Protein AF-D2ZT14-F1 (afdb_monomer_lite)

Structure (mmCIF, N/CA/C/O backbone):
data_AF-D2ZT14-F1
#
_entry.id   AF-D2ZT14-F1
#
loop_
_atom_site.group_PDB
_atom_site.id
_atom_site.type_symbol
_atom_site.label_atom_id
_atom_site.label_alt_id
_atom_site.label_comp_id
_atom_site.label_asym_id
_atom_site.label_entity_id
_atom_site.label_seq_id
_atom_site.pdbx_PDB_ins_code
_atom_site.Cartn_x
_atom_site.Cartn_y
_atom_site.Cartn_z
_atom_site.occupancy
_atom_site.B_iso_or_equiv
_atom_site.auth_seq_id
_atom_site.auth_comp_id
_atom_site.auth_asym_id
_atom_site.auth_atom_id
_atom_site.pdbx_PDB_model_num
ATOM 1 N N . MET A 1 1 ? 39.736 18.200 -26.595 1.00 61.94 1 MET A N 1
ATOM 2 C CA . MET A 1 1 ? 39.331 17.026 -25.788 1.00 61.94 1 MET A CA 1
ATOM 3 C C . MET A 1 1 ? 37.830 16.847 -25.967 1.00 61.94 1 MET A C 1
ATOM 5 O O . MET A 1 1 ? 37.069 17.597 -25.375 1.00 61.94 1 MET A O 1
ATOM 9 N N . LEU A 1 2 ? 37.397 15.898 -26.800 1.00 77.94 2 LEU A N 1
ATOM 10 C CA . LEU A 1 2 ? 35.996 15.811 -27.242 1.00 77.94 2 LEU A CA 1
ATOM 11 C C . LEU A 1 2 ? 35.011 15.518 -26.091 1.00 77.94 2 LEU A C 1
ATOM 13 O O . LEU A 1 2 ? 33.916 16.063 -26.031 1.00 77.94 2 LEU A O 1
ATOM 17 N N . ILE A 1 3 ? 35.418 14.683 -25.132 1.00 78.75 3 ILE A N 1
ATOM 18 C CA . ILE A 1 3 ? 34.571 14.277 -23.997 1.00 78.75 3 ILE A CA 1
ATOM 19 C C . ILE A 1 3 ? 34.233 15.467 -23.084 1.00 78.75 3 ILE A C 1
ATOM 21 O O . ILE A 1 3 ? 33.124 15.536 -22.554 1.00 78.75 3 ILE A O 1
ATOM 25 N N . THR A 1 4 ? 35.158 16.414 -22.913 1.00 82.81 4 THR A N 1
ATOM 26 C CA . THR A 1 4 ? 34.974 17.604 -22.068 1.00 82.81 4 THR A CA 1
ATOM 27 C C . THR A 1 4 ? 33.968 18.585 -22.670 1.00 82.81 4 THR A C 1
ATOM 29 O O . THR A 1 4 ? 33.266 19.261 -21.927 1.00 82.81 4 THR A O 1
ATOM 32 N N . GLU A 1 5 ? 33.855 18.613 -24.000 1.00 89.00 5 GLU A N 1
ATOM 33 C CA . GLU A 1 5 ? 32.886 19.431 -24.742 1.00 89.00 5 GLU A CA 1
ATOM 34 C C . GLU A 1 5 ? 31.504 18.767 -24.831 1.00 89.00 5 GLU A C 1
ATOM 36 O O . GLU A 1 5 ? 30.487 19.453 -24.828 1.00 89.00 5 GLU A O 1
ATOM 41 N N . ILE A 1 6 ? 31.447 17.430 -24.852 1.00 86.69 6 ILE A N 1
ATOM 42 C CA . ILE A 1 6 ? 30.183 16.677 -24.882 1.00 86.69 6 ILE A CA 1
ATOM 43 C C . ILE A 1 6 ? 29.498 16.684 -23.509 1.00 86.69 6 ILE A C 1
ATOM 45 O O . ILE A 1 6 ? 28.276 16.776 -23.423 1.00 86.69 6 ILE A O 1
ATOM 49 N N . ARG A 1 7 ? 30.264 16.593 -22.415 1.00 82.00 7 ARG A N 1
ATOM 50 C CA . ARG A 1 7 ? 29.721 16.403 -21.058 1.00 82.00 7 ARG A CA 1
ATOM 51 C C . ARG A 1 7 ? 28.686 17.453 -20.602 1.00 82.00 7 ARG A C 1
ATOM 53 O O . ARG A 1 7 ? 27.712 17.025 -19.988 1.00 82.00 7 ARG A O 1
ATOM 60 N N . PRO A 1 8 ? 28.821 18.762 -20.893 1.00 86.31 8 PRO A N 1
ATOM 61 C CA . PRO A 1 8 ? 27.822 19.776 -20.535 1.00 86.31 8 PRO A CA 1
ATOM 62 C C . PRO A 1 8 ? 26.512 19.670 -21.329 1.00 86.31 8 PRO A C 1
ATOM 64 O O . PRO A 1 8 ? 25.495 20.201 -20.898 1.00 86.31 8 PRO A O 1
ATOM 67 N N . LEU A 1 9 ? 26.532 19.002 -22.488 1.00 86.69 9 LEU A N 1
ATOM 68 C CA . LEU A 1 9 ? 25.362 18.816 -23.353 1.00 86.69 9 LEU A CA 1
ATOM 69 C C . LEU A 1 9 ? 24.524 17.597 -22.943 1.00 86.69 9 LEU A C 1
ATOM 71 O O . LEU A 1 9 ? 23.388 17.445 -23.388 1.00 86.69 9 LEU A O 1
ATOM 75 N N . LEU A 1 10 ? 25.079 16.712 -22.110 1.00 83.62 10 LEU A N 1
ATOM 76 C CA . LEU A 1 10 ? 24.390 15.520 -21.634 1.00 83.62 10 LEU A CA 1
ATOM 77 C C . LEU A 1 10 ? 23.523 15.861 -20.421 1.00 83.62 10 LEU A C 1
ATOM 79 O O . LEU A 1 10 ? 24.016 16.322 -19.393 1.00 83.62 10 LEU A O 1
ATOM 83 N N . SER A 1 11 ? 22.230 15.562 -20.503 1.00 72.56 11 SER A N 1
ATOM 84 C CA . SER A 1 11 ? 21.361 15.559 -19.326 1.00 72.56 11 SER A CA 1
ATOM 85 C C . SER A 1 11 ? 21.655 14.318 -18.480 1.00 72.56 11 SER A C 1
ATOM 87 O O . SER A 1 11 ? 21.526 13.194 -18.960 1.00 72.56 11 SER A O 1
ATOM 89 N N . GLN A 1 12 ? 22.054 14.511 -17.222 1.00 64.12 12 GLN A N 1
ATOM 90 C CA . GLN A 1 12 ? 22.269 13.410 -16.281 1.00 64.12 12 GLN A CA 1
ATOM 91 C C . GLN A 1 12 ? 20.969 13.106 -15.541 1.00 64.12 12 GLN A C 1
ATOM 93 O O . GLN A 1 12 ? 20.445 13.948 -14.816 1.00 64.12 12 GLN A O 1
ATOM 98 N N . THR A 1 13 ? 20.452 11.895 -15.717 1.00 64.00 13 THR A N 1
ATOM 99 C CA . THR A 1 13 ? 19.332 11.356 -14.939 1.00 64.00 13 THR A CA 1
ATOM 100 C C . THR A 1 13 ? 19.859 10.166 -14.148 1.00 64.00 13 THR A C 1
ATOM 102 O O . THR A 1 13 ? 20.372 9.214 -14.730 1.00 64.00 13 THR A O 1
ATOM 105 N N . PHE A 1 14 ? 19.793 10.240 -12.819 1.00 62.53 14 PHE A N 1
ATOM 106 C CA . PHE A 1 14 ? 20.168 9.132 -11.944 1.00 62.53 14 PHE A CA 1
ATOM 107 C C . PHE A 1 14 ? 18.911 8.350 -11.580 1.00 62.53 14 PHE A C 1
ATOM 109 O O . PHE A 1 14 ? 18.125 8.786 -10.741 1.00 62.53 14 PHE A O 1
ATOM 116 N N . ASP A 1 15 ? 18.735 7.193 -12.210 1.00 69.25 15 ASP A N 1
ATOM 117 C CA . ASP A 1 15 ? 17.714 6.235 -11.805 1.00 69.25 15 ASP A CA 1
ATOM 118 C C . ASP A 1 15 ? 18.278 5.325 -10.716 1.00 69.25 15 ASP A C 1
ATOM 120 O O . ASP A 1 15 ? 19.310 4.675 -10.899 1.00 69.25 15 ASP A O 1
ATOM 124 N N . ILE A 1 16 ? 17.589 5.250 -9.579 1.00 75.62 16 ILE A N 1
ATOM 125 C CA . ILE A 1 16 ? 17.923 4.275 -8.542 1.00 75.62 16 ILE A CA 1
ATOM 126 C C . ILE A 1 16 ? 17.514 2.890 -9.047 1.00 75.62 16 ILE A C 1
ATOM 128 O O . ILE A 1 16 ? 16.343 2.646 -9.347 1.00 75.62 16 ILE A O 1
ATOM 132 N N . VAL A 1 17 ? 18.480 1.976 -9.117 1.00 79.38 17 VAL A N 1
ATOM 133 C CA . VAL A 1 17 ? 18.269 0.589 -9.538 1.00 79.38 17 VAL A CA 1
ATOM 134 C C . VAL A 1 17 ? 18.489 -0.334 -8.347 1.00 79.38 17 VAL A C 1
ATOM 136 O O . VAL A 1 17 ? 19.560 -0.340 -7.747 1.00 79.38 17 VAL A O 1
ATOM 139 N N . TYR A 1 18 ? 17.481 -1.146 -8.034 1.00 90.38 18 TYR A N 1
ATOM 140 C CA . TYR A 1 18 ? 17.587 -2.236 -7.066 1.00 90.38 18 TYR A CA 1
ATOM 141 C C . TYR A 1 18 ? 17.606 -3.565 -7.821 1.00 90.38 18 TYR A C 1
ATOM 143 O O . TYR A 1 18 ? 16.656 -3.878 -8.544 1.00 90.38 18 TYR A O 1
ATOM 151 N N . HIS A 1 19 ? 18.659 -4.364 -7.643 1.00 91.19 19 HIS A N 1
ATOM 152 C CA . HIS A 1 19 ? 18.785 -5.668 -8.308 1.00 91.19 19 HIS A CA 1
ATOM 153 C C . HIS A 1 19 ? 17.627 -6.609 -7.956 1.00 91.19 19 HIS A C 1
ATOM 155 O O . HIS A 1 19 ? 17.128 -7.339 -8.811 1.00 91.19 19 HIS A O 1
ATOM 161 N N . GLU A 1 20 ? 17.137 -6.545 -6.718 1.00 95.12 20 GLU A N 1
ATOM 162 C CA . GLU A 1 20 ? 15.972 -7.305 -6.278 1.00 95.12 20 GLU A CA 1
ATOM 163 C C . GLU A 1 20 ? 14.709 -6.907 -7.043 1.00 95.12 20 GLU A C 1
ATOM 165 O O . GLU A 1 20 ? 13.892 -7.768 -7.351 1.00 95.12 20 GLU A O 1
ATOM 170 N N . PHE A 1 21 ? 14.531 -5.629 -7.384 1.00 95.38 21 PHE A N 1
ATOM 171 C CA . PHE A 1 21 ? 13.333 -5.185 -8.104 1.00 95.38 21 PHE A CA 1
ATOM 172 C C . PHE A 1 21 ? 13.362 -5.648 -9.554 1.00 95.38 21 PHE A C 1
ATOM 174 O O . PHE A 1 21 ? 12.323 -6.056 -10.075 1.00 95.38 21 PHE A O 1
ATOM 181 N N . ASP A 1 22 ? 14.541 -5.670 -10.175 1.00 93.31 22 ASP A N 1
ATOM 182 C CA . ASP A 1 22 ? 14.715 -6.245 -11.506 1.00 93.31 22 ASP A CA 1
ATOM 183 C C . ASP A 1 22 ? 14.432 -7.756 -11.514 1.00 93.31 22 ASP A C 1
ATOM 185 O O . ASP A 1 22 ? 13.657 -8.241 -12.345 1.00 93.31 22 ASP A O 1
ATOM 189 N N . ALA A 1 23 ? 14.944 -8.481 -10.513 1.00 94.06 23 ALA A N 1
ATOM 190 C CA . ALA A 1 23 ? 14.672 -9.904 -10.325 1.00 94.06 23 ALA A CA 1
ATOM 191 C C . ALA A 1 23 ? 13.176 -10.189 -10.081 1.00 94.06 23 ALA A C 1
ATOM 193 O O . ALA A 1 23 ? 12.598 -11.060 -10.736 1.00 94.06 23 ALA A O 1
ATOM 194 N N . LEU A 1 24 ? 12.513 -9.421 -9.203 1.00 94.25 24 LEU A N 1
ATOM 195 C CA . LEU A 1 24 ? 11.062 -9.518 -8.974 1.00 94.25 24 LEU A CA 1
ATOM 196 C C . LEU A 1 24 ? 10.269 -9.247 -10.252 1.00 94.25 24 LEU A C 1
ATOM 198 O O . LEU A 1 24 ? 9.266 -9.911 -10.525 1.00 94.25 24 LEU A O 1
ATOM 202 N N . CYS A 1 25 ? 10.725 -8.274 -11.039 1.00 94.94 25 CYS A N 1
ATOM 203 C CA . CYS A 1 25 ? 10.079 -7.886 -12.279 1.00 94.94 25 CYS A CA 1
ATOM 204 C C . CYS A 1 25 ? 10.480 -8.754 -13.476 1.00 94.94 25 CYS A C 1
ATOM 206 O O . CYS A 1 25 ? 9.972 -8.513 -14.570 1.00 94.94 25 CYS A O 1
ATOM 208 N N . ARG A 1 26 ? 11.335 -9.770 -13.286 1.00 92.44 26 ARG A N 1
ATOM 209 C CA . ARG A 1 26 ? 11.824 -10.674 -14.342 1.00 92.44 26 ARG A CA 1
ATOM 210 C C . ARG A 1 26 ? 12.400 -9.911 -15.544 1.00 92.44 26 ARG A C 1
ATOM 212 O O . ARG A 1 26 ? 12.102 -10.243 -16.689 1.00 92.44 26 ARG A O 1
ATOM 219 N N . GLY A 1 27 ? 13.158 -8.844 -15.283 1.00 88.69 27 GLY A N 1
ATOM 220 C CA . GLY A 1 27 ? 13.747 -7.994 -16.326 1.00 88.69 27 GLY A CA 1
ATOM 221 C C . GLY A 1 27 ? 12.774 -7.015 -16.999 1.00 88.69 27 GLY A C 1
ATOM 222 O O . GLY A 1 27 ? 13.132 -6.354 -17.975 1.00 88.69 27 GLY A O 1
ATOM 223 N N . ASN A 1 28 ? 11.530 -6.885 -16.517 1.00 94.06 28 ASN A N 1
ATOM 224 C CA . ASN A 1 28 ? 10.608 -5.848 -16.987 1.00 94.06 28 ASN A CA 1
ATOM 225 C C . ASN A 1 28 ? 11.058 -4.468 -16.474 1.00 94.06 28 ASN A C 1
ATOM 227 O O . ASN A 1 28 ? 10.622 -4.007 -15.415 1.00 94.06 28 ASN A O 1
ATOM 231 N N . LEU A 1 29 ? 11.927 -3.807 -17.246 1.00 91.44 29 LEU A N 1
ATOM 232 C CA . LEU A 1 29 ? 12.546 -2.527 -16.887 1.00 91.44 29 LEU A CA 1
ATOM 233 C C . LEU A 1 29 ? 11.527 -1.421 -16.547 1.00 91.44 29 LEU A C 1
ATOM 235 O O . LEU A 1 29 ? 11.695 -0.787 -15.505 1.00 91.44 29 LEU A O 1
ATOM 239 N N . PRO A 1 30 ? 10.449 -1.182 -17.329 1.00 93.81 30 PRO A N 1
ATOM 240 C CA . PRO A 1 30 ? 9.417 -0.217 -16.944 1.00 93.81 30 PRO A CA 1
ATOM 241 C C . PRO A 1 30 ? 8.775 -0.496 -15.581 1.00 93.81 30 PRO A C 1
ATOM 243 O O . PRO A 1 30 ? 8.546 0.439 -14.814 1.00 93.81 30 PRO A O 1
ATOM 246 N N . ALA A 1 31 ? 8.491 -1.765 -15.266 1.00 96.12 31 ALA A N 1
ATOM 247 C CA . ALA A 1 31 ? 7.927 -2.154 -13.974 1.00 96.12 31 ALA A CA 1
ATOM 248 C C . ALA A 1 31 ? 8.941 -1.985 -12.836 1.00 96.12 31 ALA A C 1
ATOM 250 O O . ALA A 1 31 ? 8.598 -1.414 -11.804 1.00 96.12 31 ALA A O 1
ATOM 251 N N . SER A 1 32 ? 10.192 -2.398 -13.048 1.00 95.19 32 SER A N 1
ATOM 252 C CA 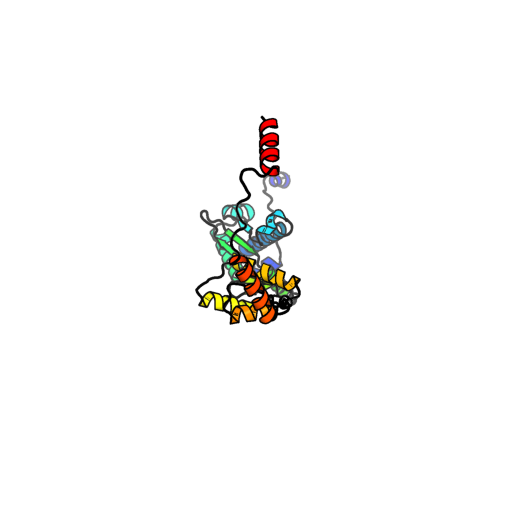. SER A 1 32 ? 11.269 -2.248 -12.064 1.00 95.19 32 SER A CA 1
ATOM 253 C C . SER A 1 32 ? 11.533 -0.774 -11.730 1.00 95.19 32 SER A C 1
ATOM 255 O O . SER A 1 32 ? 11.549 -0.395 -10.558 1.00 95.19 32 SER A O 1
ATOM 257 N N . ARG A 1 33 ? 11.614 0.095 -12.751 1.00 93.69 33 ARG A N 1
ATOM 258 C CA . ARG A 1 33 ? 11.789 1.549 -12.574 1.00 93.69 33 ARG A CA 1
ATOM 259 C C . ARG A 1 33 ? 10.601 2.187 -11.858 1.00 93.69 33 ARG A C 1
ATOM 261 O O . ARG A 1 33 ? 10.795 2.958 -10.923 1.00 93.69 33 ARG A O 1
ATOM 268 N N . LEU A 1 34 ? 9.370 1.839 -12.247 1.00 94.75 34 LEU A N 1
ATOM 269 C CA . LEU A 1 34 ? 8.169 2.337 -11.570 1.00 94.75 34 LEU A CA 1
ATOM 270 C C . LEU A 1 34 ? 8.118 1.887 -10.101 1.00 94.75 34 LEU A C 1
ATOM 272 O O . LEU A 1 34 ? 7.750 2.677 -9.234 1.00 94.75 34 LEU A O 1
ATOM 276 N N . LEU A 1 35 ? 8.513 0.645 -9.809 1.00 96.06 35 LEU A N 1
ATOM 277 C CA . LEU A 1 35 ? 8.581 0.119 -8.448 1.00 96.06 35 LEU A CA 1
ATOM 278 C C . LEU A 1 35 ? 9.638 0.850 -7.605 1.00 96.06 35 LEU A C 1
ATOM 280 O O . LEU A 1 35 ? 9.319 1.286 -6.500 1.00 96.06 35 LEU A O 1
ATOM 284 N N . ALA A 1 36 ? 10.851 1.040 -8.138 1.00 94.88 36 ALA A N 1
ATOM 285 C CA . ALA A 1 36 ? 11.931 1.789 -7.485 1.00 94.88 36 ALA A CA 1
ATOM 286 C C . ALA A 1 36 ? 11.515 3.228 -7.163 1.00 94.88 36 ALA A C 1
ATOM 288 O O . ALA A 1 36 ? 11.700 3.721 -6.050 1.00 94.88 36 ALA A O 1
ATOM 289 N N . TYR A 1 37 ? 10.862 3.870 -8.122 1.00 93.75 37 TYR A N 1
ATOM 290 C CA . TYR A 1 37 ? 10.346 5.217 -7.970 1.00 93.75 37 TYR A CA 1
ATOM 291 C C . TYR A 1 37 ? 9.261 5.325 -6.889 1.00 93.75 37 TYR A C 1
ATOM 293 O O . TYR A 1 37 ? 9.324 6.194 -6.018 1.00 93.75 37 TYR A O 1
ATOM 301 N N . LEU A 1 38 ? 8.279 4.416 -6.893 1.00 94.50 38 LEU A N 1
ATOM 302 C CA . LEU A 1 38 ? 7.241 4.380 -5.858 1.00 94.50 38 LEU A CA 1
ATOM 303 C C . LEU A 1 38 ? 7.814 4.054 -4.473 1.00 94.50 38 LEU A C 1
ATOM 305 O O . LEU A 1 38 ? 7.307 4.575 -3.478 1.00 94.50 38 LEU A O 1
ATOM 309 N N . PHE A 1 39 ? 8.863 3.231 -4.398 1.00 95.00 39 PHE A N 1
ATOM 310 C CA . PHE A 1 39 ? 9.580 2.942 -3.158 1.00 95.00 39 PHE A CA 1
ATOM 311 C C . PHE A 1 39 ? 10.212 4.205 -2.565 1.00 95.00 39 PHE A C 1
ATOM 313 O O . PHE A 1 39 ? 9.881 4.559 -1.433 1.00 95.00 39 PHE A O 1
ATOM 320 N N . GLY A 1 40 ? 10.998 4.947 -3.353 1.00 91.12 40 GLY A N 1
ATOM 321 C CA . GLY A 1 40 ? 11.607 6.202 -2.896 1.00 91.12 40 GLY A CA 1
ATOM 322 C C . GLY A 1 40 ? 10.570 7.252 -2.480 1.00 91.12 40 GLY A C 1
ATOM 323 O O . GLY A 1 40 ? 10.705 7.904 -1.446 1.00 91.12 40 GLY A O 1
ATOM 324 N N . LEU A 1 41 ? 9.461 7.375 -3.219 1.00 90.94 41 LEU A N 1
ATOM 325 C CA . LEU A 1 41 ? 8.370 8.270 -2.816 1.00 90.94 41 LEU A CA 1
ATOM 326 C C . LEU A 1 41 ? 7.686 7.830 -1.516 1.00 90.94 41 LEU A C 1
ATOM 328 O O . LEU A 1 41 ? 7.269 8.683 -0.733 1.00 90.94 41 LEU A O 1
ATOM 332 N N . THR A 1 42 ? 7.556 6.523 -1.284 1.00 90.88 42 THR A N 1
ATOM 333 C CA . THR A 1 42 ? 6.966 5.989 -0.048 1.00 90.88 42 THR A CA 1
ATOM 334 C C . THR A 1 42 ? 7.851 6.310 1.153 1.00 90.88 42 THR A C 1
ATOM 336 O O . THR A 1 42 ? 7.342 6.778 2.168 1.00 90.88 42 THR A O 1
ATOM 339 N N . GLU A 1 43 ? 9.168 6.151 1.016 1.00 87.94 43 GLU A N 1
ATOM 340 C CA . GLU A 1 43 ? 10.141 6.518 2.050 1.00 87.94 43 GLU A CA 1
ATOM 341 C C . GLU A 1 43 ? 10.053 8.010 2.413 1.00 87.94 43 GLU A C 1
ATOM 343 O O . GLU A 1 43 ? 9.929 8.366 3.586 1.00 87.94 43 GLU A O 1
ATOM 348 N N . VAL A 1 44 ? 10.015 8.893 1.408 1.00 85.75 44 VAL A N 1
ATOM 349 C CA . VAL A 1 44 ? 9.867 10.344 1.628 1.00 85.75 44 VAL A CA 1
ATOM 350 C C . VAL A 1 44 ? 8.550 10.687 2.333 1.00 85.75 44 VAL A C 1
ATOM 352 O O . VAL A 1 44 ? 8.518 11.588 3.174 1.00 85.75 44 VAL A O 1
ATOM 355 N N . LEU A 1 45 ? 7.453 9.999 1.999 1.00 84.94 45 LEU A N 1
ATOM 356 C CA . LEU A 1 45 ? 6.164 10.205 2.665 1.00 84.94 45 LEU A CA 1
ATOM 357 C C . LEU A 1 45 ? 6.191 9.761 4.130 1.00 84.94 45 LEU A C 1
ATOM 359 O O . LEU A 1 45 ? 5.594 10.434 4.967 1.00 84.94 45 LEU A O 1
ATOM 363 N N . GLU A 1 46 ? 6.849 8.644 4.435 1.00 81.44 46 GLU A N 1
ATOM 364 C CA . GLU A 1 46 ? 6.901 8.076 5.789 1.00 81.44 46 GLU A CA 1
ATOM 365 C C . GLU A 1 46 ? 7.803 8.877 6.721 1.00 81.44 46 GLU A C 1
ATOM 367 O O . GLU A 1 46 ? 7.454 9.093 7.881 1.00 81.44 46 GLU A O 1
ATOM 372 N N . ASN A 1 47 ? 8.903 9.406 6.193 1.00 81.19 47 ASN A N 1
ATOM 373 C CA . ASN A 1 47 ? 9.851 10.207 6.962 1.00 81.19 47 ASN A CA 1
ATOM 374 C C . ASN A 1 47 ? 9.396 11.661 7.169 1.00 81.19 47 ASN A C 1
ATOM 376 O O . ASN A 1 47 ? 10.093 12.440 7.819 1.00 81.19 47 ASN A O 1
ATOM 380 N N . ASN A 1 48 ? 8.240 12.058 6.625 1.00 78.88 48 ASN A N 1
ATOM 381 C CA . ASN A 1 48 ? 7.764 13.434 6.688 1.00 78.88 48 ASN A CA 1
ATOM 382 C C . ASN A 1 48 ? 6.374 13.541 7.351 1.00 78.88 48 ASN A C 1
ATOM 384 O O . ASN A 1 48 ? 5.361 13.194 6.730 1.00 78.88 48 ASN A O 1
ATOM 388 N N . PRO A 1 49 ? 6.281 14.124 8.567 1.00 77.88 49 PRO A N 1
ATOM 389 C CA . PRO A 1 49 ? 5.024 14.261 9.309 1.00 77.88 49 PRO A CA 1
ATOM 390 C C . PRO A 1 49 ? 3.907 14.968 8.531 1.00 77.88 49 PRO A C 1
ATOM 392 O O . PRO A 1 49 ? 2.728 14.657 8.709 1.00 77.88 49 PRO A O 1
ATOM 395 N N . LYS A 1 50 ? 4.261 15.879 7.611 1.00 77.44 50 LYS A N 1
ATOM 396 C CA . LYS A 1 50 ? 3.308 16.617 6.765 1.00 77.44 50 LYS A CA 1
ATOM 397 C C . LYS A 1 50 ? 2.426 15.692 5.922 1.00 77.44 50 LYS A C 1
ATOM 399 O O . LYS A 1 50 ? 1.314 16.069 5.550 1.00 77.44 50 LYS A O 1
ATOM 404 N N . TYR A 1 51 ? 2.913 14.497 5.594 1.00 71.38 51 TYR A N 1
ATOM 405 C CA . TYR A 1 51 ? 2.226 13.569 4.703 1.00 71.38 51 TYR A CA 1
ATOM 406 C C . TYR A 1 51 ? 1.595 12.366 5.409 1.00 71.38 51 TYR A C 1
ATOM 408 O O . TYR A 1 51 ? 0.947 11.563 4.736 1.00 71.38 51 TYR A O 1
ATOM 416 N N . ALA A 1 52 ? 1.670 12.283 6.743 1.00 68.81 52 ALA A N 1
ATOM 417 C CA . ALA A 1 52 ? 1.087 11.190 7.528 1.00 68.81 52 ALA A CA 1
ATOM 418 C C . ALA A 1 52 ? -0.417 10.977 7.246 1.00 68.81 52 ALA A C 1
ATOM 420 O O . ALA A 1 52 ? -0.897 9.847 7.170 1.00 68.81 52 ALA A O 1
ATOM 421 N N . VAL A 1 53 ? -1.156 12.062 6.980 1.00 69.81 53 VAL A N 1
ATOM 422 C CA . VAL A 1 53 ? -2.600 12.045 6.664 1.00 69.81 53 VAL A CA 1
ATOM 423 C C . VAL A 1 53 ? -2.918 11.309 5.351 1.00 69.81 53 VAL A C 1
ATOM 425 O O . VAL A 1 53 ? -4.063 10.937 5.104 1.00 69.81 53 VAL A O 1
ATOM 428 N N . ARG A 1 54 ? -1.925 11.079 4.482 1.00 74.00 54 ARG A N 1
ATOM 429 C CA . ARG A 1 54 ? -2.128 10.454 3.164 1.00 74.00 54 ARG A CA 1
ATOM 430 C C . ARG A 1 54 ? -2.193 8.928 3.211 1.00 74.00 54 ARG A C 1
ATOM 432 O O . ARG A 1 54 ? -2.427 8.329 2.166 1.00 74.00 54 ARG A O 1
ATOM 439 N N . GLU A 1 55 ? -1.992 8.304 4.374 1.00 79.00 55 GLU A N 1
ATOM 440 C CA . GLU A 1 55 ? -2.098 6.845 4.571 1.00 79.00 55 GLU A CA 1
ATOM 441 C C . GLU A 1 55 ? -1.291 6.023 3.535 1.00 79.00 55 GLU A C 1
ATOM 443 O O . GLU A 1 55 ? -1.726 4.971 3.061 1.00 79.00 55 GLU A O 1
ATOM 448 N N . GLY A 1 56 ? -0.120 6.533 3.133 1.00 82.31 56 GLY A N 1
ATOM 449 C CA . GLY A 1 56 ? 0.757 5.897 2.142 1.00 82.31 56 GLY A CA 1
ATOM 450 C C . GLY A 1 56 ? 0.316 6.038 0.677 1.00 82.31 56 GLY A C 1
ATOM 451 O O . GLY A 1 56 ? 0.897 5.389 -0.191 1.00 82.31 56 GLY A O 1
ATOM 452 N N . TRP A 1 57 ? -0.696 6.859 0.370 1.00 90.69 57 TRP A N 1
ATOM 453 C CA . TRP A 1 57 ? -1.100 7.150 -1.009 1.00 90.69 57 TRP A CA 1
ATOM 454 C C . TRP A 1 57 ? -0.262 8.274 -1.637 1.00 90.69 57 TRP A C 1
ATOM 456 O O . TRP A 1 57 ? -0.200 9.398 -1.131 1.00 90.69 57 TRP A O 1
ATOM 466 N N . ILE A 1 58 ? 0.316 7.977 -2.799 1.00 90.88 58 ILE A N 1
ATOM 467 C CA . ILE A 1 58 ? 1.132 8.866 -3.630 1.00 90.88 58 ILE A CA 1
ATOM 468 C C . ILE A 1 58 ? 0.312 9.330 -4.833 1.00 90.88 58 ILE A C 1
ATOM 470 O O . ILE A 1 58 ? -0.272 8.511 -5.535 1.00 90.88 58 ILE A O 1
ATOM 474 N N . TYR A 1 59 ? 0.318 10.629 -5.121 1.00 90.75 59 TYR A N 1
ATOM 475 C CA . TYR A 1 59 ? -0.369 11.214 -6.275 1.00 90.75 59 TYR A CA 1
ATOM 476 C C . TYR A 1 59 ? 0.627 11.453 -7.410 1.00 90.75 59 TYR A C 1
ATOM 478 O O . TYR A 1 59 ? 1.575 12.220 -7.227 1.00 90.75 59 TYR A O 1
ATOM 486 N N . LYS A 1 60 ? 0.404 10.840 -8.580 1.00 91.44 60 LYS A N 1
ATOM 487 C CA . LYS A 1 60 ? 1.189 11.107 -9.796 1.00 91.44 60 LYS A CA 1
ATOM 488 C C . LYS A 1 60 ? 0.312 11.086 -11.044 1.00 91.44 60 LYS A C 1
ATOM 490 O O . LYS A 1 60 ? -0.502 10.182 -11.236 1.00 91.44 60 LYS A O 1
ATOM 495 N N . SER A 1 61 ? 0.482 12.102 -11.885 1.00 91.06 61 SER A N 1
ATOM 496 C CA . SER A 1 61 ? -0.127 12.165 -13.216 1.00 91.06 61 SER A CA 1
ATOM 497 C C . SER A 1 61 ? 0.742 11.446 -14.250 1.00 91.06 61 SER A C 1
ATOM 499 O O . SER A 1 61 ? 1.938 11.253 -14.032 1.00 91.06 61 SER A O 1
ATOM 501 N N . GLY A 1 62 ? 0.168 11.115 -15.410 1.00 89.81 62 GLY A N 1
ATOM 502 C CA . GLY A 1 62 ? 0.945 10.584 -16.536 1.00 89.81 62 GLY A CA 1
ATOM 503 C C . GLY A 1 62 ? 2.071 11.525 -16.986 1.00 89.81 62 GLY A C 1
ATOM 504 O O . GLY A 1 62 ? 3.135 11.051 -17.362 1.00 89.81 62 GLY A O 1
ATOM 505 N N . ARG A 1 63 ? 1.878 12.847 -16.863 1.00 90.19 63 ARG A N 1
ATOM 506 C CA . ARG A 1 63 ? 2.927 13.842 -17.126 1.00 90.19 63 ARG A CA 1
ATOM 507 C C . ARG A 1 63 ? 4.093 13.708 -16.148 1.00 90.19 63 ARG A C 1
ATOM 509 O O . ARG A 1 63 ? 5.229 13.682 -16.593 1.00 90.19 63 ARG A O 1
ATOM 516 N N . ASN A 1 64 ? 3.817 13.541 -14.853 1.00 91.38 64 ASN A N 1
ATOM 517 C CA . ASN A 1 64 ? 4.885 13.334 -13.871 1.00 91.38 64 ASN A CA 1
ATOM 518 C C . ASN A 1 64 ? 5.646 12.031 -14.133 1.00 91.38 64 ASN A C 1
ATOM 520 O O . ASN A 1 64 ? 6.855 12.002 -13.998 1.00 91.38 64 ASN A O 1
ATOM 524 N N . LEU A 1 65 ? 4.955 10.958 -14.529 1.00 91.50 65 LEU A N 1
ATOM 525 C CA . LEU A 1 65 ? 5.613 9.685 -14.850 1.00 91.50 65 LEU A CA 1
ATOM 526 C C . LEU A 1 65 ? 6.456 9.768 -16.130 1.00 91.50 65 LEU A C 1
ATOM 528 O O . LEU A 1 65 ? 7.471 9.086 -16.243 1.00 91.50 65 LEU A O 1
ATOM 532 N N . TRP A 1 66 ? 6.055 10.606 -17.085 1.00 91.25 66 TRP A N 1
ATOM 533 C CA . TRP A 1 66 ? 6.870 10.911 -18.254 1.00 91.25 66 TRP A CA 1
ATOM 534 C C . TRP A 1 66 ? 8.107 11.736 -17.883 1.00 91.25 66 TRP A C 1
ATOM 536 O O . TRP A 1 66 ? 9.207 11.371 -18.274 1.00 91.25 66 TRP A O 1
ATOM 546 N N . GLU A 1 67 ? 7.940 12.813 -17.116 1.00 89.75 67 GLU A N 1
ATOM 547 C CA . GLU A 1 67 ? 9.042 13.693 -16.703 1.00 89.75 67 GLU A CA 1
ATOM 548 C C . GLU A 1 67 ? 10.045 12.964 -15.795 1.00 89.75 67 GLU A C 1
ATOM 550 O O . GLU A 1 67 ? 11.248 13.065 -16.013 1.00 89.75 67 GLU A O 1
ATOM 555 N N . ASP A 1 68 ? 9.553 12.182 -14.829 1.00 88.94 68 ASP A N 1
ATOM 556 C CA . ASP A 1 68 ? 10.392 11.549 -13.808 1.00 88.94 68 ASP A CA 1
ATOM 557 C C . ASP A 1 68 ? 10.987 10.203 -14.272 1.00 88.94 68 ASP A C 1
ATOM 559 O O . ASP A 1 68 ? 12.065 9.832 -13.824 1.00 88.94 68 ASP A O 1
ATOM 563 N N . LEU A 1 69 ? 10.299 9.445 -15.142 1.00 89.94 69 LEU A N 1
ATOM 564 C CA . LEU A 1 69 ? 10.719 8.086 -15.544 1.00 89.94 69 LEU A CA 1
ATOM 565 C C . LEU A 1 69 ? 10.847 7.885 -17.061 1.00 89.94 69 LEU A C 1
ATOM 567 O O . LEU A 1 69 ? 11.232 6.802 -17.512 1.00 89.94 69 LEU A O 1
ATOM 571 N N . GLY A 1 70 ? 10.478 8.872 -17.879 1.00 90.06 70 GLY A N 1
ATOM 572 C CA . GLY A 1 70 ? 10.388 8.707 -19.334 1.00 90.06 70 GLY A CA 1
ATOM 573 C C . GLY A 1 70 ? 9.307 7.709 -19.769 1.00 90.06 70 GLY A C 1
ATOM 574 O O . GLY A 1 70 ? 9.337 7.205 -20.893 1.00 90.06 70 GLY A O 1
ATOM 575 N N . LEU A 1 71 ? 8.361 7.359 -18.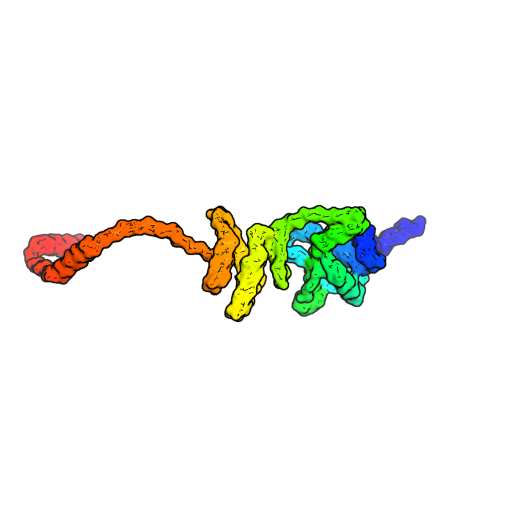887 1.00 91.38 71 LEU A N 1
ATOM 576 C CA . LEU A 1 71 ? 7.340 6.363 -19.198 1.00 91.38 71 LEU A CA 1
ATOM 577 C C . LEU A 1 71 ? 6.175 6.996 -19.954 1.00 91.38 71 LEU A C 1
ATOM 579 O O . LEU A 1 71 ? 5.446 7.841 -19.436 1.00 91.38 71 LEU A O 1
ATOM 583 N N . THR A 1 72 ? 5.954 6.529 -21.183 1.00 93.31 72 THR A N 1
ATOM 584 C CA . THR A 1 72 ? 4.746 6.869 -21.945 1.00 93.31 72 THR A CA 1
ATOM 585 C C . THR A 1 72 ? 3.498 6.343 -21.240 1.00 93.31 72 THR A C 1
ATOM 587 O O . THR A 1 72 ? 3.569 5.430 -20.413 1.00 93.31 72 THR A O 1
ATOM 590 N N . ARG A 1 73 ? 2.322 6.843 -21.643 1.00 90.69 73 ARG A N 1
ATOM 591 C CA . ARG A 1 73 ? 1.036 6.352 -21.132 1.00 90.69 73 ARG A CA 1
ATOM 592 C C . ARG A 1 73 ? 0.914 4.832 -21.176 1.00 90.69 73 ARG A C 1
ATOM 594 O O . ARG A 1 73 ? 0.654 4.197 -20.160 1.00 90.69 73 ARG A O 1
ATOM 601 N N . ARG A 1 74 ? 1.163 4.248 -22.348 1.00 92.56 74 ARG A N 1
ATOM 602 C CA . ARG A 1 74 ? 1.107 2.795 -22.537 1.00 92.56 74 ARG A CA 1
ATOM 603 C C . ARG A 1 74 ? 2.187 2.072 -21.726 1.00 92.56 74 ARG A C 1
ATOM 605 O O . ARG A 1 74 ? 1.947 0.965 -21.253 1.00 92.56 74 ARG A O 1
ATOM 612 N N . GLY A 1 75 ? 3.359 2.693 -21.571 1.00 93.81 75 GLY A N 1
ATOM 613 C CA . GLY A 1 75 ? 4.474 2.164 -20.789 1.00 93.81 75 GLY A CA 1
ATOM 614 C C . GLY A 1 75 ? 4.128 2.015 -19.310 1.00 93.81 75 GLY A C 1
ATOM 615 O O . GLY A 1 75 ? 4.209 0.906 -18.781 1.00 93.81 75 GLY A O 1
ATOM 616 N N . TYR A 1 76 ? 3.678 3.094 -18.657 1.00 92.31 76 TYR A N 1
ATOM 617 C CA . TYR A 1 76 ? 3.308 3.010 -17.242 1.00 92.31 76 TYR A CA 1
ATOM 618 C C . TYR A 1 76 ? 2.022 2.203 -17.017 1.00 92.31 76 TYR A C 1
ATOM 620 O O . TYR A 1 76 ? 1.878 1.604 -15.957 1.00 92.31 76 TYR A O 1
ATOM 628 N N . GLU A 1 77 ? 1.080 2.163 -17.972 1.00 94.69 77 GLU A N 1
ATOM 629 C CA . GLU A 1 77 ? -0.131 1.335 -17.852 1.00 94.69 77 GLU A CA 1
ATOM 630 C C . GLU A 1 77 ? 0.229 -0.156 -17.803 1.00 94.69 77 GLU A C 1
ATOM 632 O O . GLU A 1 77 ? -0.189 -0.842 -16.875 1.00 94.69 77 GLU A O 1
ATOM 637 N N . LYS A 1 78 ? 1.089 -0.631 -18.716 1.00 96.44 78 LYS A N 1
ATOM 638 C CA . LYS A 1 78 ? 1.590 -2.016 -18.686 1.00 96.44 78 LYS A CA 1
ATOM 639 C C . LYS A 1 78 ? 2.404 -2.318 -17.428 1.00 96.44 78 LYS A C 1
ATOM 641 O O . LYS A 1 78 ? 2.232 -3.376 -16.830 1.00 96.44 78 LYS A O 1
ATOM 646 N N . ALA A 1 79 ? 3.289 -1.401 -17.034 1.00 96.12 79 ALA A N 1
ATOM 647 C CA . ALA A 1 79 ? 4.091 -1.543 -15.821 1.00 96.12 79 ALA A CA 1
ATOM 648 C C . ALA A 1 79 ? 3.207 -1.636 -14.568 1.00 96.12 79 ALA A C 1
ATOM 650 O O . ALA A 1 79 ? 3.423 -2.496 -13.721 1.00 96.12 79 ALA A O 1
ATOM 651 N N . ARG A 1 80 ? 2.177 -0.785 -14.476 1.00 95.62 80 ARG A N 1
ATOM 652 C CA . ARG A 1 80 ? 1.186 -0.824 -13.398 1.00 95.62 80 ARG A CA 1
ATOM 653 C C . ARG A 1 80 ? 0.489 -2.168 -13.349 1.00 95.62 80 ARG A C 1
ATOM 655 O O . ARG A 1 80 ? 0.462 -2.756 -12.279 1.00 95.62 80 ARG A O 1
ATOM 662 N N . ASP A 1 81 ? -0.105 -2.601 -14.458 1.00 96.12 81 ASP A N 1
ATOM 663 C CA . ASP A 1 81 ? -0.922 -3.817 -14.473 1.00 96.12 81 ASP A CA 1
ATOM 664 C C . ASP A 1 81 ? -0.075 -5.017 -14.025 1.00 96.12 81 ASP A C 1
ATOM 666 O O . ASP A 1 81 ? -0.459 -5.733 -13.109 1.00 96.12 81 ASP A O 1
ATOM 670 N N . TYR A 1 82 ? 1.167 -5.102 -14.510 1.00 97.12 82 TYR A N 1
ATOM 671 C CA . TYR A 1 82 ? 2.136 -6.103 -14.065 1.00 97.12 82 TYR A CA 1
ATOM 672 C C . TYR A 1 82 ? 2.441 -6.048 -12.552 1.00 97.12 82 TYR A C 1
ATOM 674 O O . TYR A 1 82 ? 2.459 -7.074 -11.873 1.00 97.12 82 TYR A O 1
ATOM 682 N N . LEU A 1 83 ? 2.677 -4.857 -11.990 1.00 96.75 83 LEU A N 1
ATOM 683 C CA . LEU A 1 83 ? 2.959 -4.699 -10.554 1.00 96.75 83 LEU A CA 1
ATOM 684 C C . LEU A 1 83 ? 1.729 -4.952 -9.668 1.00 96.75 83 LEU A C 1
ATOM 686 O O . LEU A 1 83 ? 1.877 -5.402 -8.527 1.00 96.75 83 LEU A O 1
ATOM 690 N N . VAL A 1 84 ? 0.532 -4.656 -10.174 1.00 94.69 84 VAL A N 1
ATOM 691 C CA . VAL A 1 84 ? -0.745 -4.960 -9.515 1.00 94.69 84 VAL A CA 1
ATOM 692 C C . VAL A 1 84 ? -0.973 -6.467 -9.491 1.00 94.69 84 VAL A C 1
ATOM 694 O O . VAL A 1 84 ? -1.282 -6.999 -8.427 1.00 94.69 84 VAL A O 1
ATOM 697 N N . ASP A 1 85 ? -0.733 -7.158 -10.606 1.00 93.44 85 ASP A N 1
ATOM 698 C CA . ASP A 1 85 ? -0.851 -8.619 -10.704 1.00 93.44 85 ASP A CA 1
ATOM 699 C C . ASP A 1 85 ? 0.131 -9.333 -9.765 1.00 93.44 85 ASP A C 1
ATOM 701 O O . ASP A 1 85 ? -0.195 -10.349 -9.151 1.00 93.44 85 ASP A O 1
ATOM 705 N N . LEU A 1 86 ? 1.327 -8.766 -9.570 1.00 91.62 86 LEU A N 1
ATOM 706 C CA . LEU A 1 86 ? 2.276 -9.251 -8.565 1.00 91.62 86 LEU A CA 1
ATOM 707 C C . LEU A 1 86 ? 1.844 -8.962 -7.117 1.00 91.62 86 LEU A C 1
ATOM 709 O O . LEU A 1 86 ? 2.463 -9.493 -6.191 1.00 91.62 86 LEU A O 1
ATOM 713 N N . GLY A 1 87 ? 0.826 -8.130 -6.898 1.00 91.94 87 GLY A N 1
ATOM 714 C CA . GLY A 1 87 ? 0.388 -7.679 -5.576 1.00 91.94 87 GLY A CA 1
ATOM 715 C C . GLY A 1 87 ? 1.345 -6.679 -4.921 1.00 91.94 87 GLY A C 1
ATOM 716 O O . GLY A 1 87 ? 1.304 -6.490 -3.708 1.00 91.94 87 GLY A O 1
ATOM 717 N N . LEU A 1 88 ? 2.240 -6.057 -5.694 1.00 94.38 88 LEU A N 1
ATOM 718 C CA . LEU A 1 88 ? 3.244 -5.114 -5.189 1.00 94.38 88 LEU A CA 1
ATOM 719 C C . LEU A 1 88 ? 2.712 -3.682 -5.095 1.00 94.38 88 LEU A C 1
ATOM 721 O O . LEU A 1 88 ? 3.187 -2.894 -4.275 1.00 94.38 88 LEU A O 1
ATOM 725 N N . VAL A 1 89 ? 1.722 -3.337 -5.917 1.00 94.69 89 VAL A N 1
ATOM 726 C CA . VAL A 1 89 ? 1.173 -1.982 -6.013 1.00 94.69 89 VAL A CA 1
ATOM 727 C C . VAL A 1 89 ? -0.350 -2.032 -6.011 1.00 94.69 89 VAL A C 1
ATOM 729 O O . VAL A 1 89 ? -0.956 -2.843 -6.701 1.00 94.69 89 VAL A O 1
ATOM 732 N N . ALA A 1 90 ? -0.975 -1.116 -5.273 1.00 92.69 90 ALA A N 1
ATOM 733 C CA . ALA A 1 90 ? -2.390 -0.794 -5.412 1.00 92.69 90 ALA A CA 1
ATOM 734 C C . ALA A 1 90 ? -2.544 0.577 -6.077 1.00 92.69 90 ALA A C 1
ATOM 736 O O . ALA A 1 90 ? -1.720 1.475 -5.874 1.00 92.69 90 ALA A O 1
ATOM 737 N N . TYR A 1 91 ? -3.621 0.767 -6.841 1.00 93.25 91 TYR A N 1
ATOM 738 C CA . TYR A 1 91 ? -3.909 2.059 -7.453 1.00 93.25 91 TYR A CA 1
ATOM 739 C C . TYR A 1 91 ? -5.399 2.403 -7.444 1.00 93.25 91 TYR A C 1
ATOM 741 O O . TYR A 1 91 ? -6.262 1.528 -7.448 1.00 93.25 91 TYR A O 1
ATOM 749 N N . LYS A 1 92 ? -5.701 3.703 -7.460 1.00 89.69 92 LYS A N 1
ATOM 750 C CA . LYS A 1 92 ? -7.048 4.241 -7.701 1.00 89.69 92 LYS A CA 1
ATOM 751 C C . LYS A 1 92 ? -6.950 5.458 -8.617 1.00 89.69 92 LYS A C 1
ATOM 753 O O . LYS A 1 92 ? -6.057 6.290 -8.459 1.00 89.69 92 LYS A O 1
ATOM 758 N N . ARG A 1 93 ? -7.860 5.574 -9.583 1.00 86.56 93 ARG A N 1
ATOM 759 C CA . ARG A 1 93 ? -7.960 6.774 -10.428 1.00 86.56 93 ARG A CA 1
ATOM 760 C C . ARG A 1 93 ? -8.638 7.893 -9.641 1.00 86.56 93 ARG A C 1
ATOM 762 O O . ARG A 1 93 ? -9.621 7.639 -8.948 1.00 86.56 93 ARG A O 1
ATOM 769 N N . ALA A 1 94 ? -8.111 9.110 -9.736 1.00 74.62 94 ALA A N 1
ATOM 770 C CA . ALA A 1 94 ? -8.700 10.288 -9.111 1.00 74.62 94 ALA A CA 1
ATOM 771 C C . ALA A 1 94 ? -9.234 11.248 -10.174 1.00 74.62 94 ALA A C 1
ATOM 773 O O . ALA A 1 94 ? -8.458 11.855 -10.907 1.00 74.62 94 ALA A O 1
ATOM 774 N N . GLY A 1 95 ? -10.560 11.400 -10.208 1.00 66.88 95 GLY A N 1
ATOM 775 C C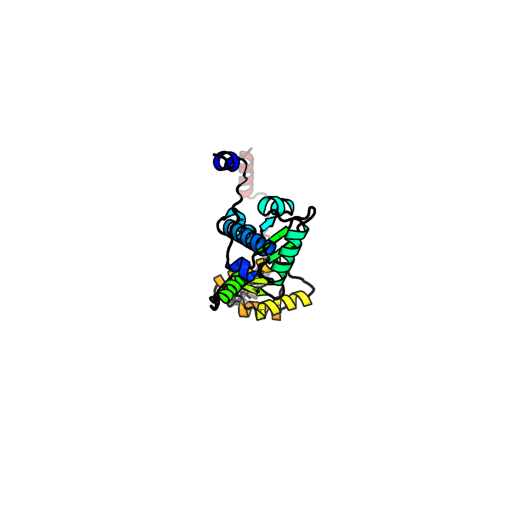A . GLY A 1 95 ? -11.244 12.469 -10.934 1.00 66.88 95 GLY A CA 1
ATOM 776 C C . GLY A 1 95 ? -10.954 12.537 -12.437 1.00 66.88 95 GLY A C 1
ATOM 777 O O . GLY A 1 95 ? -10.724 11.528 -13.106 1.00 66.88 95 GLY A O 1
ATOM 778 N N . VAL A 1 96 ? -11.010 13.765 -12.953 1.00 58.53 96 VAL A N 1
ATOM 779 C CA . VAL A 1 96 ? -10.766 14.134 -14.353 1.00 58.53 96 VAL A CA 1
ATOM 780 C C . VAL A 1 96 ? -9.279 14.503 -14.502 1.00 58.53 96 VAL A C 1
ATOM 782 O O . VAL A 1 96 ? -8.693 15.027 -13.561 1.00 58.53 96 VAL A O 1
ATOM 785 N N . HIS A 1 97 ? -8.665 14.212 -15.657 1.00 63.47 97 HIS A N 1
ATOM 786 C CA . HIS A 1 97 ? -7.235 14.412 -16.010 1.00 63.47 97 HIS A CA 1
ATOM 787 C C . HIS A 1 97 ? -6.254 13.249 -15.768 1.00 63.47 97 HIS A C 1
ATOM 789 O O . HIS A 1 97 ? -5.044 13.436 -15.872 1.00 63.47 97 HIS A O 1
ATOM 795 N N . GLY A 1 98 ? -6.731 12.025 -15.518 1.00 71.06 98 GLY A N 1
ATOM 796 C CA . GLY A 1 98 ? -5.848 10.846 -15.522 1.00 71.06 98 GLY A CA 1
ATOM 797 C C . GLY A 1 98 ? -4.808 10.840 -14.396 1.00 71.06 98 GLY A C 1
ATOM 798 O O . GLY A 1 98 ? -3.755 10.216 -14.525 1.00 71.06 98 GLY A O 1
ATOM 799 N N . ILE A 1 99 ? -5.102 11.533 -13.294 1.00 85.88 99 ILE A N 1
ATOM 800 C CA . ILE A 1 99 ? -4.307 11.473 -12.070 1.00 85.88 99 ILE A CA 1
ATOM 801 C C . ILE A 1 99 ? -4.537 10.116 -11.411 1.00 85.88 99 ILE A C 1
ATOM 803 O O . ILE A 1 99 ? -5.666 9.622 -11.299 1.00 85.88 99 ILE A O 1
ATOM 807 N N . MET A 1 100 ? -3.444 9.506 -10.972 1.00 89.56 100 MET A N 1
ATOM 808 C CA . MET A 1 100 ? -3.454 8.196 -10.351 1.00 89.56 100 MET A CA 1
ATOM 809 C C . MET A 1 100 ? -2.898 8.301 -8.942 1.00 89.56 100 MET A C 1
ATOM 811 O O . MET A 1 100 ? -1.881 8.954 -8.694 1.00 89.56 100 MET A O 1
ATOM 815 N N . ASN A 1 101 ? -3.592 7.639 -8.026 1.00 91.50 101 ASN A N 1
ATOM 816 C CA . ASN A 1 101 ? -3.126 7.448 -6.671 1.00 91.50 101 ASN A CA 1
ATOM 817 C C . ASN A 1 101 ? -2.545 6.054 -6.578 1.00 91.50 101 ASN A C 1
ATOM 819 O O . ASN A 1 101 ? -3.223 5.082 -6.912 1.00 91.50 101 ASN A O 1
ATOM 823 N N . TRP A 1 102 ? -1.323 5.979 -6.095 1.00 93.88 102 TRP A N 1
ATOM 824 C CA . TRP A 1 102 ? -0.521 4.775 -6.012 1.00 93.88 102 TRP A CA 1
ATOM 825 C C . TRP A 1 102 ? -0.260 4.467 -4.551 1.00 93.88 102 TRP A C 1
ATOM 827 O O . TRP A 1 102 ? -0.121 5.382 -3.740 1.00 93.88 102 TRP A O 1
ATOM 837 N N . ARG A 1 103 ? -0.182 3.190 -4.206 1.00 93.56 103 ARG A N 1
ATOM 838 C CA . ARG A 1 103 ? 0.249 2.758 -2.882 1.00 93.56 103 ARG A CA 1
ATOM 839 C C . ARG A 1 103 ? 1.118 1.525 -3.024 1.00 93.56 103 ARG A C 1
ATOM 841 O O . ARG A 1 103 ? 0.717 0.555 -3.666 1.00 93.56 103 ARG A O 1
ATOM 848 N N . LEU A 1 104 ? 2.285 1.566 -2.398 1.00 94.38 104 LEU A N 1
ATOM 849 C CA . LEU A 1 104 ? 3.185 0.428 -2.339 1.00 94.38 104 LEU A CA 1
ATOM 850 C C . LEU A 1 104 ? 2.706 -0.572 -1.279 1.00 94.38 104 LEU A C 1
ATOM 852 O O . LEU A 1 104 ? 2.445 -0.204 -0.129 1.00 94.38 104 LEU A O 1
ATOM 856 N N . MET A 1 105 ? 2.600 -1.847 -1.652 1.00 91.94 105 MET A N 1
ATOM 857 C CA . MET A 1 105 ? 2.266 -2.932 -0.729 1.00 91.94 105 MET A CA 1
ATOM 858 C C . MET A 1 105 ? 3.538 -3.398 -0.014 1.00 91.94 105 MET A C 1
ATOM 860 O O . MET A 1 105 ? 4.132 -4.414 -0.359 1.00 91.94 105 MET A O 1
ATOM 864 N N . LYS A 1 106 ? 3.981 -2.619 0.980 1.00 89.69 106 LYS A N 1
ATOM 865 C CA . LYS A 1 106 ? 5.280 -2.798 1.659 1.00 89.69 106 LYS A CA 1
ATOM 866 C C . LYS A 1 106 ? 5.496 -4.203 2.223 1.00 89.69 106 LYS A C 1
ATOM 868 O O . LYS A 1 106 ? 6.571 -4.762 2.056 1.00 89.69 106 LYS A O 1
ATOM 873 N N . GLN A 1 107 ? 4.477 -4.779 2.861 1.00 86.12 107 GLN A N 1
ATOM 874 C CA . GLN A 1 107 ? 4.556 -6.127 3.436 1.00 86.12 107 GLN A CA 1
ATOM 875 C C . GLN A 1 107 ? 4.765 -7.185 2.352 1.00 86.12 107 GLN A C 1
ATOM 877 O O . GLN A 1 107 ? 5.652 -8.025 2.464 1.00 86.12 107 GLN A O 1
ATOM 882 N N . THR A 1 108 ? 3.992 -7.103 1.270 1.00 89.94 108 THR A N 1
ATOM 883 C CA . THR A 1 108 ? 4.115 -8.006 0.125 1.00 89.94 108 THR A CA 1
ATOM 884 C C . THR A 1 108 ? 5.459 -7.844 -0.577 1.00 89.94 108 THR A C 1
ATOM 886 O O . THR A 1 108 ? 6.081 -8.842 -0.934 1.00 89.94 108 THR A O 1
ATOM 889 N N . LEU A 1 109 ? 5.931 -6.604 -0.750 1.00 93.69 109 LEU A N 1
ATOM 890 C CA . LEU A 1 109 ? 7.255 -6.323 -1.302 1.00 93.69 109 LEU A CA 1
ATOM 891 C C . LEU A 1 109 ? 8.347 -6.973 -0.454 1.00 93.69 109 LEU A C 1
ATOM 893 O O . LEU A 1 109 ? 9.173 -7.711 -0.982 1.00 93.69 109 LEU A O 1
ATOM 897 N N . LEU A 1 110 ? 8.314 -6.743 0.856 1.00 90.69 110 LEU A N 1
ATOM 898 C CA . LEU A 1 110 ? 9.284 -7.286 1.794 1.00 90.69 110 LEU A CA 1
ATOM 899 C C . LEU A 1 110 ? 9.296 -8.814 1.767 1.00 90.69 110 LEU A C 1
ATOM 901 O O . LEU A 1 110 ? 10.356 -9.407 1.588 1.00 90.69 110 LEU A O 1
ATOM 905 N N . ALA A 1 111 ? 8.122 -9.444 1.846 1.00 88.12 111 ALA A N 1
ATOM 906 C CA . ALA A 1 111 ? 7.998 -10.895 1.785 1.00 88.12 111 ALA A CA 1
ATOM 907 C C . ALA A 1 111 ? 8.615 -11.478 0.506 1.00 88.12 111 ALA A C 1
ATOM 909 O O . ALA A 1 111 ? 9.361 -12.454 0.558 1.00 88.12 111 ALA A O 1
ATOM 910 N N . LYS A 1 112 ? 8.371 -10.843 -0.647 1.00 92.69 112 LYS A N 1
ATOM 911 C CA . LYS A 1 112 ? 8.952 -11.285 -1.920 1.00 92.69 112 LYS A CA 1
ATOM 912 C C . LYS A 1 112 ? 10.461 -11.048 -2.005 1.00 92.69 112 LYS A C 1
ATOM 914 O O . LYS A 1 112 ? 11.162 -11.886 -2.561 1.00 92.69 112 LYS A O 1
ATOM 919 N N . VAL A 1 113 ? 10.973 -9.946 -1.452 1.00 94.06 113 VAL A N 1
ATOM 920 C CA . VAL A 1 113 ? 12.424 -9.692 -1.377 1.00 94.06 113 VAL A CA 1
ATOM 921 C C . VAL A 1 113 ? 13.118 -10.736 -0.496 1.00 94.06 113 VAL A C 1
ATOM 923 O O . VAL A 1 113 ? 14.184 -11.227 -0.859 1.00 94.06 113 VAL A O 1
ATOM 926 N N . TYR A 1 114 ? 12.510 -11.117 0.628 1.00 92.25 114 TYR A N 1
ATOM 927 C CA . TYR A 1 114 ? 13.013 -12.198 1.480 1.00 92.25 114 TYR A CA 1
ATOM 928 C C . TYR A 1 114 ? 13.015 -13.544 0.752 1.00 92.25 114 TYR A C 1
ATOM 930 O O . TYR A 1 114 ? 14.052 -14.210 0.715 1.00 92.25 114 TYR A O 1
ATOM 938 N N . ALA A 1 115 ? 11.915 -13.875 0.069 1.00 90.00 115 ALA A N 1
ATOM 939 C CA . ALA A 1 115 ? 11.821 -15.083 -0.745 1.00 90.00 115 ALA A CA 1
ATOM 940 C C . ALA A 1 115 ? 12.906 -15.138 -1.838 1.00 90.00 115 ALA A C 1
ATOM 942 O O . ALA A 1 115 ? 13.530 -16.180 -2.026 1.00 90.00 115 ALA A O 1
ATOM 943 N N . LEU A 1 116 ? 13.205 -14.015 -2.509 1.00 92.19 116 LEU A N 1
ATOM 944 C CA . LEU A 1 116 ? 14.313 -13.938 -3.474 1.00 92.19 116 LEU A CA 1
ATOM 945 C C . LEU A 1 116 ? 15.684 -14.214 -2.849 1.00 92.19 116 LEU A C 1
ATOM 947 O O . LEU A 1 116 ? 16.572 -14.733 -3.518 1.00 92.19 116 LEU A O 1
ATOM 951 N N . LYS A 1 117 ? 15.867 -13.863 -1.575 1.00 90.94 117 LYS A N 1
ATOM 952 C CA . LYS A 1 117 ? 17.106 -14.118 -0.830 1.00 90.94 117 LYS A CA 1
ATOM 953 C C . LYS A 1 117 ? 17.142 -15.515 -0.198 1.00 90.94 117 LYS A C 1
ATOM 955 O O . LYS A 1 117 ? 18.078 -15.793 0.548 1.00 90.94 117 LYS A O 1
ATOM 960 N N . GLY A 1 118 ? 16.149 -16.371 -0.465 1.00 90.06 118 GLY A N 1
ATOM 961 C CA . GLY A 1 118 ? 16.040 -17.707 0.126 1.00 90.06 118 GLY A CA 1
ATOM 962 C C . GLY A 1 118 ? 15.834 -17.681 1.642 1.00 90.06 118 GLY A C 1
ATOM 963 O O . GLY A 1 118 ? 16.261 -18.601 2.333 1.00 90.06 118 GLY A O 1
ATOM 964 N N . LYS A 1 119 ? 15.249 -16.598 2.167 1.00 86.81 119 LYS A N 1
ATOM 965 C CA . LYS A 1 119 ? 14.980 -16.411 3.594 1.00 86.81 119 LYS A CA 1
ATOM 966 C C . LYS A 1 119 ? 13.483 -16.289 3.820 1.00 86.81 119 LYS A C 1
ATOM 968 O O . LYS A 1 119 ? 12.781 -15.694 3.004 1.00 86.81 119 LYS A O 1
ATOM 973 N N . ASP A 1 120 ? 13.025 -16.756 4.971 1.00 77.50 120 ASP A N 1
ATOM 974 C CA . ASP A 1 120 ? 11.673 -16.457 5.419 1.00 77.50 120 ASP A CA 1
ATOM 975 C C . ASP A 1 120 ? 11.590 -14.998 5.855 1.00 77.50 120 ASP A C 1
ATOM 977 O O . ASP A 1 120 ? 12.485 -14.463 6.521 1.00 77.50 120 ASP A O 1
ATOM 981 N N . ALA A 1 121 ? 10.522 -14.331 5.426 1.00 73.38 121 ALA A N 1
ATOM 982 C CA . ALA A 1 121 ? 10.245 -12.985 5.882 1.00 73.38 121 ALA A CA 1
ATOM 983 C C . ALA A 1 121 ? 10.031 -13.017 7.401 1.00 73.38 121 ALA A C 1
ATOM 985 O O . ALA A 1 121 ? 9.342 -13.917 7.882 1.00 73.38 121 ALA A O 1
ATOM 986 N N . PRO A 1 122 ? 10.588 -12.057 8.160 1.00 73.44 122 PRO A N 1
ATOM 987 C CA . PRO A 1 122 ? 10.278 -11.928 9.568 1.00 73.44 122 PRO A CA 1
ATOM 988 C C . PRO A 1 122 ? 8.766 -11.874 9.730 1.00 73.44 122 PRO A C 1
ATOM 990 O O . PRO A 1 122 ? 8.085 -11.240 8.915 1.00 73.44 122 PRO A O 1
ATOM 993 N N . ASP A 1 123 ? 8.253 -12.486 10.794 1.00 61.88 123 ASP A N 1
ATOM 994 C CA . ASP A 1 123 ? 6.891 -12.222 11.230 1.00 61.88 123 ASP A CA 1
ATOM 995 C C . ASP A 1 123 ? 6.816 -10.755 11.645 1.00 61.88 123 ASP A C 1
ATOM 997 O O . ASP A 1 123 ? 7.058 -10.360 12.787 1.00 61.88 123 ASP A O 1
ATOM 1001 N N . PHE A 1 124 ? 6.485 -9.906 10.678 1.00 57.09 124 PHE A N 1
ATOM 1002 C CA . PHE A 1 124 ? 5.980 -8.590 10.973 1.00 57.09 124 PHE A CA 1
ATOM 1003 C C . PHE A 1 124 ? 4.575 -8.828 11.476 1.00 57.09 124 PHE A C 1
ATOM 1005 O O . PHE A 1 124 ? 3.605 -8.844 10.715 1.00 57.09 124 PHE A O 1
ATOM 1012 N N . GLU A 1 125 ? 4.459 -8.984 12.790 1.00 50.28 125 GLU A N 1
ATOM 1013 C CA . GLU A 1 125 ? 3.255 -8.559 13.461 1.00 50.28 125 GLU A CA 1
ATOM 1014 C C . GLU A 1 125 ? 3.093 -7.067 13.161 1.00 50.28 125 GLU A C 1
ATOM 1016 O O . GLU A 1 125 ? 3.410 -6.205 13.978 1.00 50.28 125 GLU A O 1
ATOM 1021 N N . SER A 1 126 ? 2.571 -6.711 11.977 1.00 53.84 126 SER A N 1
ATOM 1022 C CA . SER A 1 126 ? 1.820 -5.477 11.916 1.00 53.84 126 SER A CA 1
ATOM 1023 C C . SER A 1 126 ? 0.838 -5.632 13.050 1.00 53.84 126 SER A C 1
ATOM 1025 O O . SER A 1 126 ? 0.054 -6.582 13.066 1.00 53.84 126 SER A O 1
ATOM 1027 N N . GLY A 1 127 ? 0.853 -4.714 14.010 1.00 55.69 127 GLY A N 1
ATOM 1028 C CA . GLY A 1 127 ? -0.190 -4.644 15.027 1.00 55.69 127 GLY A CA 1
ATOM 1029 C C . GLY A 1 127 ? -1.581 -4.429 14.416 1.00 55.69 127 GLY A C 1
ATOM 1030 O O . GLY A 1 127 ? -2.494 -4.088 15.152 1.00 55.69 127 GLY A O 1
ATOM 1031 N N . LEU A 1 128 ? -1.729 -4.607 13.096 1.00 64.62 128 LEU A N 1
ATOM 1032 C CA . LEU A 1 128 ? -2.860 -4.481 12.216 1.00 64.62 128 LEU A CA 1
ATOM 1033 C C . LEU A 1 128 ? -3.077 -5.810 11.450 1.00 64.62 128 LEU A C 1
ATOM 1035 O O . LEU A 1 128 ? -2.132 -6.409 10.948 1.00 64.62 128 LEU A O 1
ATOM 1039 N N . GLN A 1 129 ? -4.327 -6.222 11.314 1.00 77.88 129 GLN A N 1
ATOM 1040 C CA . GLN A 1 129 ? -4.890 -7.268 10.461 1.00 77.88 129 GLN A CA 1
ATOM 1041 C C . GLN A 1 129 ? -5.903 -6.623 9.495 1.00 77.88 129 GLN A C 1
ATOM 1043 O O . GLN A 1 129 ? -6.244 -5.451 9.656 1.00 77.88 129 GLN A O 1
ATOM 1048 N N . GLN A 1 130 ? -6.394 -7.343 8.486 1.00 76.81 130 GLN A N 1
ATOM 1049 C CA . GLN A 1 130 ? -7.365 -6.811 7.517 1.00 76.81 130 GLN A CA 1
ATOM 1050 C C . GLN A 1 130 ? -8.718 -7.520 7.623 1.00 76.81 130 GLN A C 1
ATOM 1052 O O . GLN A 1 130 ? -8.768 -8.728 7.845 1.00 76.81 130 GLN A O 1
ATOM 1057 N N . ASP A 1 131 ? -9.815 -6.777 7.444 1.00 79.19 131 ASP A N 1
ATOM 1058 C CA . ASP A 1 131 ? -11.140 -7.378 7.250 1.00 79.19 131 ASP A CA 1
ATOM 1059 C C . ASP A 1 131 ? -11.420 -7.752 5.790 1.00 79.19 131 ASP A C 1
ATOM 1061 O O . ASP A 1 131 ? -10.688 -7.387 4.871 1.00 79.19 131 ASP A O 1
ATOM 1065 N N . ALA A 1 132 ? -12.533 -8.454 5.567 1.00 71.62 132 ALA A N 1
ATOM 1066 C CA . ALA A 1 132 ? -12.966 -8.910 4.246 1.00 71.62 132 ALA A CA 1
ATOM 1067 C C . ALA A 1 132 ? -13.226 -7.779 3.226 1.00 71.62 132 ALA A C 1
ATOM 1069 O O . ALA A 1 132 ? -13.427 -8.060 2.048 1.00 71.62 132 ALA A O 1
ATOM 1070 N N . GLN A 1 133 ? -13.252 -6.507 3.645 1.00 70.00 133 GLN A N 1
ATOM 1071 C CA . GLN A 1 133 ? -13.365 -5.349 2.750 1.00 70.00 133 GLN A CA 1
ATOM 1072 C C . GLN A 1 133 ? -12.062 -4.534 2.676 1.00 70.00 133 GLN A C 1
ATOM 1074 O O . GLN A 1 133 ? -12.086 -3.384 2.233 1.00 70.00 133 GLN A O 1
ATOM 1079 N N . GLY A 1 134 ? -10.935 -5.103 3.116 1.00 67.44 134 GLY A N 1
ATOM 1080 C CA . GLY A 1 134 ? -9.613 -4.476 3.060 1.00 67.44 134 GLY A CA 1
ATOM 1081 C C . GLY A 1 134 ? -9.403 -3.347 4.075 1.00 67.44 134 GLY A C 1
ATOM 1082 O O . GLY A 1 134 ? -8.481 -2.540 3.921 1.00 67.44 134 GLY A O 1
ATOM 1083 N N . PHE A 1 135 ? -10.253 -3.242 5.102 1.00 78.69 135 PHE A N 1
ATOM 1084 C CA . PHE A 1 135 ? -10.070 -2.266 6.176 1.00 78.69 135 PHE A CA 1
ATOM 1085 C C . PHE A 1 135 ? -9.064 -2.790 7.206 1.00 78.69 135 PHE A C 1
ATOM 1087 O O . PHE A 1 135 ? -9.127 -3.949 7.606 1.00 78.69 135 PHE A O 1
ATOM 1094 N N . HIS A 1 136 ? -8.141 -1.928 7.637 1.00 77.62 136 HIS A N 1
ATOM 1095 C CA . HIS A 1 136 ? -7.075 -2.292 8.569 1.00 77.62 136 HIS A CA 1
ATOM 1096 C C . HIS A 1 136 ? -7.571 -2.153 10.014 1.00 77.62 136 HIS A C 1
ATOM 1098 O O . HIS A 1 136 ? -8.067 -1.104 10.419 1.00 77.62 136 HIS A O 1
ATOM 1104 N N . LEU A 1 137 ? -7.424 -3.221 10.786 1.00 83.44 137 LEU A N 1
ATOM 1105 C CA . LEU A 1 137 ? -7.884 -3.394 12.161 1.00 83.44 137 LEU A CA 1
ATOM 1106 C C . LEU A 1 137 ? -6.697 -3.700 13.047 1.00 83.44 137 LEU A C 1
ATOM 1108 O O . LEU A 1 137 ? -5.897 -4.520 12.641 1.00 83.44 137 LEU A O 1
ATOM 1112 N N . PRO A 1 138 ? -6.576 -3.180 14.267 1.00 83.06 138 PRO A N 1
ATOM 1113 C CA . PRO A 1 138 ? -5.539 -3.662 15.164 1.00 83.06 138 PRO A CA 1
ATOM 1114 C C . PRO A 1 138 ? -5.670 -5.161 15.504 1.00 83.06 138 PRO A C 1
ATOM 1116 O O . PRO A 1 138 ? -6.788 -5.660 15.618 1.00 83.06 138 PRO A O 1
ATOM 1119 N N . LYS A 1 139 ? -4.557 -5.882 15.714 1.00 80.88 139 LYS A N 1
ATOM 1120 C CA . LYS A 1 139 ? -4.550 -7.318 16.086 1.00 80.88 139 LYS A CA 1
ATOM 1121 C C . LYS A 1 139 ? -5.293 -7.600 17.395 1.00 80.88 139 LYS A C 1
ATOM 1123 O O . LYS A 1 139 ? -5.865 -8.669 17.559 1.00 80.88 139 LYS A O 1
ATOM 1128 N N . TRP A 1 140 ? -5.306 -6.634 18.317 1.00 84.25 140 TRP A N 1
ATOM 1129 C CA . TRP A 1 140 ? -6.046 -6.756 19.576 1.00 84.25 140 TRP A CA 1
ATOM 1130 C C . TRP A 1 140 ? -7.567 -6.767 19.376 1.00 84.25 140 TRP A C 1
ATOM 1132 O O . TRP A 1 140 ? -8.282 -7.210 20.271 1.00 84.25 140 TRP A O 1
ATOM 1142 N N . VAL A 1 141 ? -8.072 -6.283 18.234 1.00 87.12 141 VAL A N 1
ATOM 1143 C CA . VAL A 1 141 ? -9.497 -6.364 17.898 1.00 87.12 141 VAL A CA 1
ATOM 1144 C C . VAL A 1 141 ? -9.803 -7.790 17.440 1.00 87.12 141 VAL A C 1
ATOM 1146 O O . VAL A 1 141 ? -9.202 -8.257 16.479 1.00 87.12 141 VAL A O 1
ATOM 1149 N N . PRO A 1 142 ? -10.745 -8.505 18.057 1.00 88.81 142 PRO A N 1
ATOM 1150 C CA . PRO A 1 142 ? -11.075 -9.856 17.619 1.00 88.81 142 PRO A CA 1
ATOM 1151 C C . PRO A 1 142 ? -11.713 -9.877 16.210 1.00 88.81 142 PRO A C 1
ATOM 1153 O O . PRO A 1 142 ? -12.787 -9.312 15.979 1.00 88.81 142 PRO A O 1
ATOM 1156 N N . LEU A 1 143 ? -11.032 -10.497 15.232 1.00 87.56 143 LEU A N 1
ATOM 1157 C CA . LEU A 1 143 ? -11.427 -10.455 13.811 1.00 87.56 143 LEU A CA 1
ATOM 1158 C C . LEU A 1 143 ? -12.746 -11.178 13.530 1.00 87.56 143 LEU A C 1
ATOM 1160 O O . LEU A 1 143 ? -13.533 -10.738 12.688 1.00 87.56 143 LEU A O 1
ATOM 1164 N N . LYS A 1 144 ? -12.994 -12.289 14.227 1.00 88.19 144 LYS A N 1
ATOM 1165 C CA . LYS A 1 144 ? -14.208 -13.098 14.072 1.00 88.19 144 LYS A CA 1
ATOM 1166 C C . LYS A 1 144 ? -15.442 -12.283 14.467 1.00 88.19 144 LYS A C 1
ATOM 1168 O O . LYS A 1 144 ? -16.417 -12.220 13.722 1.00 88.19 144 LYS A O 1
ATOM 1173 N N . GLU A 1 145 ? -15.358 -11.599 15.597 1.00 89.94 145 GLU A N 1
ATOM 1174 C CA . GLU A 1 145 ? -16.386 -10.757 16.191 1.00 89.94 145 GLU A CA 1
ATOM 1175 C C . GLU A 1 145 ? -16.582 -9.487 15.355 1.00 89.94 145 GLU A C 1
ATOM 1177 O O . GLU A 1 145 ? -17.717 -9.082 15.100 1.00 89.94 145 GLU A O 1
ATOM 1182 N N . TRP A 1 146 ? -15.495 -8.898 14.839 1.00 91.81 146 TRP A N 1
ATOM 1183 C CA . TRP A 1 146 ? -15.579 -7.775 13.901 1.00 91.81 146 TRP A CA 1
ATOM 1184 C C . TRP A 1 146 ? -16.318 -8.164 12.622 1.00 91.81 146 TRP A C 1
ATOM 1186 O O . TRP A 1 146 ? -17.234 -7.469 12.183 1.00 91.81 146 TRP A O 1
ATOM 1196 N N . THR A 1 147 ? -15.953 -9.305 12.038 1.00 89.88 147 THR A N 1
ATOM 1197 C CA . THR A 1 147 ? -16.574 -9.816 10.811 1.00 89.88 147 THR A CA 1
ATOM 1198 C C . THR A 1 147 ? -18.054 -10.116 11.039 1.00 89.88 147 THR A C 1
ATOM 1200 O O . THR A 1 147 ? -18.888 -9.730 10.218 1.00 89.88 147 THR A O 1
ATOM 1203 N N . ALA A 1 148 ? -18.402 -10.714 12.183 1.00 89.62 148 ALA A N 1
ATOM 1204 C CA . ALA A 1 148 ? -19.788 -10.942 12.582 1.00 89.62 148 ALA A CA 1
ATOM 1205 C C . ALA A 1 148 ? -20.574 -9.626 12.722 1.00 89.62 148 ALA A C 1
ATOM 1207 O O . ALA A 1 148 ? -21.694 -9.521 12.216 1.00 89.62 148 ALA A O 1
ATOM 1208 N N . PHE A 1 149 ? -19.975 -8.594 13.321 1.00 91.50 149 PHE A N 1
ATOM 1209 C CA . PHE A 1 149 ? -20.584 -7.269 13.437 1.00 91.50 149 PHE A CA 1
ATOM 1210 C C . PHE A 1 149 ? -20.818 -6.611 12.072 1.00 91.50 149 PHE A C 1
ATOM 1212 O O . PHE A 1 149 ? -21.911 -6.103 11.808 1.00 91.50 149 PHE A O 1
ATOM 1219 N N . VAL A 1 150 ? -19.836 -6.655 11.166 1.00 89.56 150 VAL A N 1
ATOM 1220 C CA . VAL A 1 150 ? -19.999 -6.112 9.808 1.00 89.56 150 VAL A CA 1
ATOM 1221 C C . VAL A 1 150 ? -21.095 -6.864 9.046 1.00 89.56 150 VAL A C 1
ATOM 1223 O O . VAL A 1 150 ? -21.945 -6.227 8.419 1.00 89.56 150 VAL A O 1
ATOM 1226 N N . ALA A 1 151 ? -21.119 -8.197 9.131 1.00 88.50 151 ALA A N 1
ATOM 1227 C CA . ALA A 1 151 ? 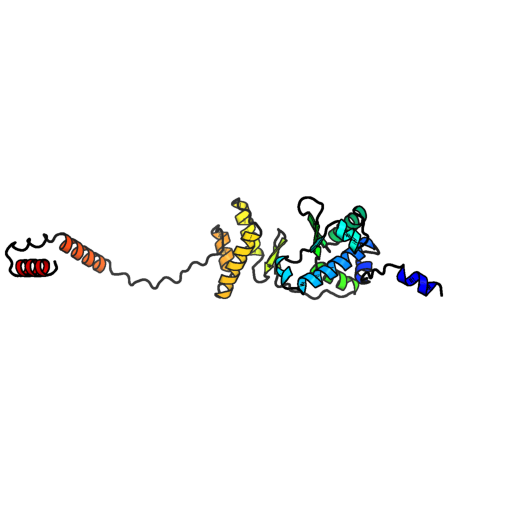-22.142 -9.025 8.496 1.00 88.50 151 ALA A CA 1
ATOM 1228 C C . ALA A 1 151 ? -23.547 -8.721 9.040 1.00 88.50 151 ALA A C 1
ATOM 1230 O O . ALA A 1 151 ? -24.494 -8.576 8.266 1.00 88.50 151 ALA A O 1
ATOM 1231 N N . MET A 1 152 ? -23.681 -8.557 10.358 1.00 91.38 152 MET A N 1
ATOM 1232 C CA . MET A 1 152 ? -24.928 -8.140 10.999 1.00 91.38 152 MET A CA 1
ATOM 1233 C C . MET A 1 152 ? -25.389 -6.768 10.486 1.00 91.38 152 MET A C 1
ATOM 1235 O O . MET A 1 152 ? -26.532 -6.627 10.052 1.00 91.38 152 MET A O 1
ATOM 1239 N N . ARG A 1 153 ? -24.511 -5.757 10.469 1.00 90.38 153 ARG A N 1
ATOM 1240 C CA . ARG A 1 153 ? -24.851 -4.408 9.975 1.00 90.38 153 ARG A CA 1
ATOM 1241 C C . ARG A 1 153 ? -25.289 -4.424 8.511 1.00 90.38 153 ARG A C 1
ATOM 1243 O O . ARG A 1 153 ? -26.243 -3.731 8.151 1.00 90.38 153 ARG A O 1
ATOM 1250 N N . LEU A 1 154 ? -24.646 -5.260 7.694 1.00 88.38 154 LEU A N 1
ATOM 1251 C CA . LEU A 1 154 ? -25.026 -5.471 6.300 1.00 88.38 154 LEU A CA 1
ATOM 1252 C C . LEU A 1 154 ? -26.421 -6.101 6.173 1.00 88.38 154 LEU A C 1
ATOM 1254 O O . LEU A 1 154 ? -27.222 -5.602 5.385 1.00 88.38 154 LEU A O 1
ATOM 1258 N N . LYS A 1 155 ? -26.741 -7.127 6.979 1.00 88.12 155 LYS A N 1
ATOM 1259 C CA . LYS A 1 155 ? -28.086 -7.736 7.030 1.00 88.12 155 LYS A CA 1
ATOM 1260 C C . LYS A 1 155 ? -29.170 -6.731 7.434 1.00 88.12 155 LYS A C 1
ATOM 1262 O O . LYS A 1 155 ? -30.272 -6.790 6.907 1.00 88.12 155 LYS A O 1
ATOM 1267 N N . MET A 1 156 ? -28.848 -5.766 8.297 1.00 85.12 156 MET A N 1
ATOM 1268 C CA . MET A 1 156 ? -29.752 -4.667 8.680 1.00 85.12 156 MET A CA 1
ATOM 1269 C C . MET A 1 156 ? -29.841 -3.537 7.630 1.00 85.12 156 MET A C 1
ATOM 1271 O O . MET A 1 156 ? -30.377 -2.465 7.916 1.00 85.12 156 MET A O 1
ATOM 1275 N N . GLY A 1 157 ? -29.266 -3.715 6.435 1.00 83.56 157 GLY A N 1
ATOM 1276 C CA . GLY A 1 157 ? -29.283 -2.717 5.360 1.00 83.56 157 GLY A CA 1
ATOM 1277 C C . GLY A 1 157 ? -28.368 -1.508 5.595 1.00 83.56 157 GLY A C 1
ATOM 1278 O O . GLY A 1 157 ? -28.447 -0.517 4.868 1.00 83.56 157 GLY A O 1
ATOM 1279 N N . LYS A 1 158 ? -27.484 -1.550 6.601 1.00 81.25 158 LYS A N 1
ATOM 1280 C CA . LYS A 1 158 ? -26.573 -0.449 6.945 1.00 81.25 158 LYS A CA 1
ATOM 1281 C C . LYS A 1 158 ? -25.135 -0.819 6.584 1.00 81.25 158 LYS A C 1
ATOM 1283 O O . LYS A 1 158 ? -24.425 -1.456 7.359 1.00 81.25 158 LYS A O 1
ATOM 1288 N N . ARG A 1 159 ? -24.668 -0.366 5.417 1.00 81.69 159 ARG A N 1
ATOM 1289 C CA . ARG A 1 159 ? -23.245 -0.469 5.049 1.00 81.69 159 ARG A CA 1
ATOM 1290 C C . ARG A 1 159 ? -22.391 0.374 6.002 1.00 81.69 159 ARG A C 1
ATOM 1292 O O . ARG A 1 159 ? -22.771 1.487 6.354 1.00 81.69 159 ARG A O 1
ATOM 1299 N N . LEU A 1 160 ? -21.235 -0.155 6.399 1.00 82.44 160 LEU A N 1
ATOM 1300 C CA . LEU A 1 160 ? -20.249 0.549 7.221 1.00 82.44 160 LEU A CA 1
ATOM 1301 C C . LEU A 1 160 ? -19.184 1.189 6.317 1.00 82.44 160 LEU A C 1
ATOM 1303 O O . LEU A 1 160 ? -18.277 0.478 5.873 1.00 82.44 160 LEU A O 1
ATOM 1307 N N . PRO A 1 161 ? -19.264 2.501 6.024 1.00 83.00 161 PRO A N 1
ATOM 1308 C CA . PRO A 1 161 ? -18.201 3.182 5.299 1.00 83.00 161 PRO A CA 1
ATOM 1309 C C . PRO A 1 161 ? -16.919 3.243 6.151 1.00 83.00 161 PRO A C 1
ATOM 1311 O O . PRO A 1 161 ? -16.992 3.161 7.383 1.00 83.00 161 PRO A O 1
ATOM 1314 N N . PRO A 1 162 ? -15.740 3.444 5.531 1.00 79.00 162 PRO A N 1
ATOM 1315 C CA . PRO A 1 162 ? -14.456 3.468 6.239 1.00 79.00 162 PRO A CA 1
ATOM 1316 C C . PRO A 1 162 ? -14.414 4.436 7.433 1.00 79.00 162 PRO A C 1
ATOM 1318 O O . PRO A 1 162 ? -13.882 4.100 8.488 1.00 79.00 162 PRO A O 1
ATOM 1321 N N . GLN A 1 163 ? -15.051 5.606 7.316 1.00 80.00 163 GLN A N 1
ATOM 1322 C CA . GLN A 1 163 ? -15.131 6.588 8.405 1.00 80.00 163 GLN A CA 1
ATOM 1323 C C . GLN A 1 163 ? -15.902 6.063 9.627 1.00 80.00 163 GLN A C 1
ATOM 1325 O O . GLN A 1 163 ? -15.513 6.318 10.765 1.00 80.00 163 GLN A O 1
ATOM 1330 N N . SER A 1 164 ? -16.980 5.302 9.415 1.00 84.69 164 SER A N 1
ATOM 1331 C CA . SER A 1 164 ? -17.736 4.682 10.509 1.00 84.69 164 SER A CA 1
ATOM 1332 C C . SER A 1 164 ? -16.933 3.574 11.183 1.00 84.69 164 SER A C 1
ATOM 1334 O O . SER A 1 164 ? -16.956 3.478 12.407 1.00 84.69 164 SER A O 1
ATOM 1336 N N . LYS A 1 165 ? -16.183 2.778 10.406 1.00 87.00 165 LYS A N 1
ATOM 1337 C CA . LYS A 1 165 ? -15.272 1.761 10.954 1.00 87.00 165 LYS A CA 1
ATOM 1338 C C . LYS A 1 165 ? -14.197 2.398 11.849 1.00 87.00 165 LYS A C 1
ATOM 1340 O O . LYS A 1 165 ? -13.937 1.882 12.930 1.00 87.00 165 LYS A O 1
ATOM 1345 N N . LYS A 1 166 ? -13.654 3.561 11.463 1.00 86.81 166 LYS A N 1
ATOM 1346 C CA . LYS A 1 166 ? -12.694 4.321 12.284 1.00 86.81 166 LYS A CA 1
ATOM 1347 C C . LYS A 1 166 ? -13.288 4.785 13.622 1.00 86.81 166 LYS A C 1
ATOM 1349 O O . LYS A 1 166 ? -12.699 4.522 14.662 1.00 86.81 166 LYS A O 1
ATOM 1354 N N . LYS A 1 167 ? -14.492 5.373 13.619 1.00 88.38 167 LYS A N 1
ATOM 1355 C CA . LYS A 1 167 ? -15.183 5.780 14.863 1.00 88.38 167 LYS A CA 1
ATOM 1356 C C . LYS A 1 167 ? -15.453 4.604 15.807 1.00 88.38 167 LYS A C 1
ATOM 1358 O O . LYS A 1 167 ? -15.379 4.741 17.024 1.00 88.38 167 LYS A O 1
ATOM 1363 N N . LEU A 1 168 ? -15.780 3.438 15.248 1.00 91.38 168 LEU A N 1
ATOM 1364 C CA . LEU A 1 168 ? -15.970 2.217 16.028 1.00 91.38 168 LEU A CA 1
ATOM 1365 C C . LEU A 1 168 ? -14.662 1.742 16.670 1.00 91.38 168 LEU A C 1
ATOM 1367 O O . LEU A 1 168 ? -14.683 1.333 17.827 1.00 91.38 168 LEU A O 1
ATOM 1371 N N . LEU A 1 169 ? -13.536 1.843 15.957 1.00 90.44 169 LEU A N 1
ATOM 1372 C CA . LEU A 1 169 ? -12.215 1.539 16.509 1.00 90.44 169 LEU A CA 1
ATOM 1373 C C . LEU A 1 169 ? -11.823 2.477 17.651 1.00 90.44 169 LEU A C 1
ATOM 1375 O O . LEU A 1 169 ? -11.438 1.986 18.706 1.00 90.44 169 LEU A O 1
ATOM 1379 N N . GLU A 1 170 ? -11.993 3.791 17.485 1.00 88.56 170 GLU A N 1
ATOM 1380 C CA . GLU A 1 170 ? -11.736 4.783 18.546 1.00 88.56 170 GLU A CA 1
ATOM 1381 C C . GLU A 1 170 ? -12.564 4.473 19.807 1.00 88.56 170 GLU A C 1
ATOM 1383 O O . GLU A 1 170 ? -12.092 4.575 20.946 1.00 88.56 170 GLU A O 1
ATOM 1388 N N . ARG A 1 171 ? -13.810 4.015 19.616 1.00 89.88 171 ARG A N 1
ATOM 1389 C CA . ARG A 1 171 ? -14.658 3.572 20.723 1.00 89.88 171 ARG A CA 1
ATOM 1390 C C . ARG A 1 171 ? -14.110 2.314 21.392 1.00 89.88 171 ARG A C 1
ATOM 1392 O O . ARG A 1 171 ? -14.027 2.294 22.616 1.00 89.88 171 ARG A O 1
ATOM 1399 N N . LEU A 1 172 ? -13.735 1.289 20.626 1.00 91.62 172 LEU A N 1
ATOM 1400 C CA . LEU A 1 172 ? -13.142 0.064 21.174 1.00 91.62 172 LEU A CA 1
ATOM 1401 C C . LEU A 1 172 ? -11.829 0.341 21.913 1.00 91.62 172 LEU A C 1
ATOM 1403 O O . LEU A 1 172 ? -11.585 -0.248 22.960 1.00 91.62 172 LEU A O 1
ATOM 1407 N N . GLU A 1 173 ? -11.020 1.268 21.410 1.00 88.62 173 GLU A N 1
ATOM 1408 C CA . GLU A 1 173 ? -9.781 1.704 22.052 1.00 88.62 173 GLU A CA 1
ATOM 1409 C C . GLU A 1 173 ? -10.065 2.389 23.392 1.00 88.62 173 GLU A C 1
ATOM 1411 O O . GLU A 1 173 ? -9.452 2.056 24.403 1.00 88.62 173 GLU A O 1
ATOM 1416 N N . THR A 1 174 ? -11.086 3.251 23.445 1.00 88.19 174 THR A N 1
ATOM 1417 C CA . THR A 1 174 ? -11.549 3.857 24.703 1.00 88.19 174 THR A CA 1
ATOM 1418 C C . THR A 1 174 ? -11.986 2.797 25.720 1.00 88.19 174 THR A C 1
ATOM 1420 O O . THR A 1 174 ? -11.699 2.925 26.909 1.00 88.19 174 THR A O 1
ATOM 1423 N N . LEU A 1 175 ? -12.685 1.747 25.275 1.00 88.50 175 LEU A N 1
ATOM 1424 C CA . LEU A 1 175 ? -13.130 0.654 26.147 1.00 88.50 175 LEU A CA 1
ATOM 1425 C C . LEU A 1 175 ? -11.955 -0.195 26.638 1.00 88.50 175 LEU A C 1
ATOM 1427 O O . LEU A 1 175 ? -11.875 -0.501 27.827 1.00 88.50 175 LEU A O 1
ATOM 1431 N N . ARG A 1 176 ? -11.007 -0.498 25.749 1.00 86.25 176 ARG A N 1
ATOM 1432 C CA . ARG A 1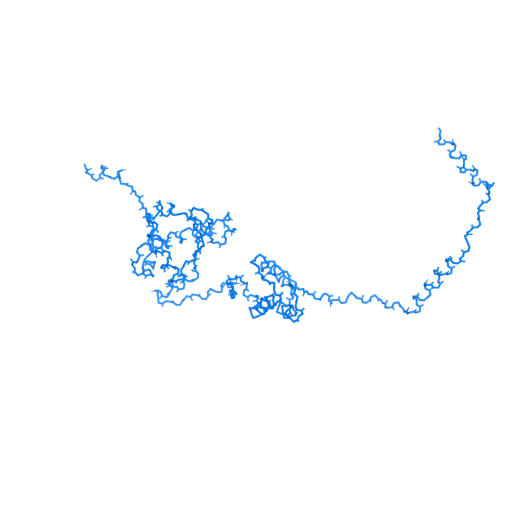 176 ? -9.771 -1.206 26.086 1.00 86.25 176 ARG A CA 1
ATOM 1433 C C . ARG A 1 176 ? -8.943 -0.436 27.115 1.00 86.25 176 ARG A C 1
ATOM 1435 O O . ARG A 1 176 ? -8.491 -1.033 28.086 1.00 86.25 176 ARG A O 1
ATOM 1442 N N . ASN A 1 177 ? -8.799 0.880 26.948 1.00 85.69 177 ASN A N 1
ATOM 1443 C CA . ASN A 1 177 ? -8.063 1.740 27.883 1.00 85.69 177 ASN A CA 1
ATOM 1444 C C . ASN A 1 177 ? -8.722 1.809 29.271 1.00 85.69 177 ASN A C 1
ATOM 1446 O O . ASN A 1 177 ? -8.053 2.099 30.255 1.00 85.69 177 ASN A O 1
ATOM 1450 N N . ARG A 1 178 ? -10.022 1.504 29.365 1.00 85.38 178 ARG A N 1
ATOM 1451 C CA . ARG A 1 178 ? -10.755 1.353 30.634 1.00 85.38 178 ARG A CA 1
ATOM 1452 C C . ARG A 1 178 ? -10.643 -0.055 31.238 1.00 85.38 178 ARG A C 1
ATOM 1454 O O . ARG A 1 178 ? -11.307 -0.328 32.230 1.00 85.38 178 ARG A O 1
ATOM 1461 N N . GLY A 1 179 ? -9.855 -0.952 30.640 1.00 84.50 179 GLY A N 1
ATOM 1462 C CA . GLY A 1 179 ? -9.696 -2.339 31.093 1.00 84.50 179 GLY A CA 1
ATOM 1463 C C . GLY A 1 179 ? -10.892 -3.242 30.782 1.00 84.50 179 GLY A C 1
ATOM 1464 O O . GLY A 1 179 ? -11.034 -4.302 31.383 1.00 84.50 179 GLY A O 1
ATOM 1465 N N . ILE A 1 180 ? -11.774 -2.830 29.868 1.00 87.38 180 ILE A N 1
ATOM 1466 C CA . ILE A 1 180 ? -12.990 -3.576 29.536 1.00 87.38 180 ILE A CA 1
ATOM 1467 C C . ILE A 1 180 ? -12.672 -4.605 28.453 1.00 87.38 180 ILE A C 1
ATOM 1469 O O . ILE A 1 180 ? -12.026 -4.284 27.453 1.00 87.38 180 ILE A O 1
ATOM 1473 N N . ASP A 1 181 ? -13.162 -5.833 28.635 1.00 87.44 181 ASP A N 1
ATOM 1474 C CA . ASP A 1 181 ? -13.003 -6.904 27.655 1.00 87.44 181 ASP A CA 1
ATOM 1475 C C . ASP A 1 181 ? -13.756 -6.572 26.357 1.00 87.44 181 ASP A C 1
ATOM 1477 O O . ASP A 1 181 ? -14.985 -6.647 26.255 1.00 87.44 181 ASP A O 1
ATOM 1481 N N . VAL A 1 182 ? -12.976 -6.191 25.347 1.00 89.44 182 VAL A N 1
ATOM 1482 C CA . VAL A 1 182 ? -13.443 -5.816 24.012 1.00 89.44 182 VAL A CA 1
ATOM 1483 C C . VAL A 1 182 ? -14.227 -6.949 23.356 1.00 89.44 182 VAL A C 1
ATOM 1485 O O . VAL A 1 182 ? -15.236 -6.674 22.703 1.00 89.44 182 VAL A O 1
ATOM 1488 N N . ARG A 1 183 ? -13.809 -8.212 23.538 1.00 89.56 183 ARG A N 1
ATOM 1489 C CA . ARG A 1 183 ? -14.460 -9.359 22.890 1.00 89.56 183 ARG A CA 1
ATOM 1490 C C . ARG A 1 183 ? -15.915 -9.465 23.333 1.00 89.56 183 ARG A C 1
ATOM 1492 O O . ARG A 1 183 ? -16.812 -9.463 22.492 1.00 89.56 183 ARG A O 1
ATOM 1499 N N . GLN A 1 184 ? -16.151 -9.446 24.644 1.00 88.81 184 GLN A N 1
ATOM 1500 C CA . GLN A 1 184 ? -17.498 -9.544 25.214 1.00 88.81 184 GLN A CA 1
ATOM 1501 C C . GLN A 1 184 ? -18.404 -8.388 24.788 1.00 88.81 184 GLN A C 1
ATOM 1503 O O . GLN A 1 184 ? -19.599 -8.580 24.556 1.00 88.81 184 GLN A O 1
ATOM 1508 N N . VAL A 1 185 ? -17.860 -7.173 24.680 1.00 91.00 185 VAL A N 1
ATOM 1509 C CA . VAL A 1 185 ? -18.636 -6.017 24.209 1.00 91.00 185 VAL A CA 1
ATOM 1510 C C . VAL A 1 185 ? -19.065 -6.207 22.756 1.00 91.00 185 VAL A C 1
ATOM 1512 O O . VAL A 1 185 ? -20.212 -5.914 22.411 1.00 91.00 185 VAL A O 1
ATOM 1515 N N . MET A 1 186 ? -18.168 -6.708 21.904 1.00 92.81 186 MET A N 1
ATOM 1516 C CA . MET A 1 186 ? -18.480 -6.966 20.499 1.00 92.81 186 MET A CA 1
ATOM 1517 C C . MET A 1 186 ? -19.507 -8.090 20.346 1.00 92.81 186 MET A C 1
ATOM 1519 O O . MET A 1 186 ? -20.472 -7.918 19.605 1.00 92.81 186 MET A O 1
ATOM 1523 N N . GLU A 1 187 ? -19.360 -9.191 21.084 1.00 91.19 187 GLU A N 1
ATOM 1524 C CA . GLU A 1 187 ? -20.332 -10.293 21.100 1.00 91.19 187 GLU A CA 1
ATOM 1525 C C . GLU A 1 187 ? -21.725 -9.816 21.526 1.00 91.19 187 GLU A C 1
ATOM 1527 O O . GLU A 1 187 ? -22.711 -10.096 20.843 1.00 91.19 187 GLU A O 1
ATOM 1532 N N . LYS A 1 188 ? -21.810 -9.019 22.601 1.00 90.62 188 LYS A N 1
ATOM 1533 C CA . LYS A 1 188 ? -23.074 -8.416 23.052 1.00 90.62 188 LYS A CA 1
ATOM 1534 C C . LYS A 1 188 ? -23.673 -7.488 22.001 1.00 90.62 188 LYS A C 1
ATOM 1536 O O . LYS A 1 188 ? -24.876 -7.541 21.766 1.00 90.62 188 LYS A O 1
ATOM 1541 N N . ALA A 1 189 ? -22.853 -6.665 21.348 1.00 91.44 189 ALA A N 1
ATOM 1542 C CA . ALA A 1 189 ? -23.320 -5.773 20.291 1.00 91.44 189 ALA A CA 1
ATOM 1543 C C . ALA A 1 189 ? -23.877 -6.549 19.087 1.00 91.44 189 ALA A C 1
ATOM 1545 O O . ALA A 1 189 ? -24.895 -6.141 18.527 1.00 91.44 189 ALA A O 1
ATOM 1546 N N . VAL A 1 190 ? -23.248 -7.673 18.718 1.00 91.31 190 VAL A N 1
ATOM 1547 C CA . VAL A 1 190 ? -23.738 -8.575 17.664 1.00 91.31 190 VAL A CA 1
ATOM 1548 C C . VAL A 1 190 ? -25.053 -9.237 18.076 1.00 91.31 190 VAL A C 1
ATOM 1550 O O . VAL A 1 190 ? -26.008 -9.223 17.304 1.00 91.31 190 VAL A O 1
ATOM 1553 N N . ALA A 1 191 ? -25.129 -9.771 19.297 1.00 89.12 191 ALA A N 1
ATOM 1554 C CA . ALA A 1 191 ? -26.327 -10.435 19.808 1.00 89.12 191 ALA A CA 1
ATOM 1555 C C . ALA A 1 191 ? -27.525 -9.477 19.937 1.00 89.12 191 ALA A C 1
ATOM 1557 O O . ALA A 1 191 ? -28.654 -9.851 19.631 1.00 89.12 191 ALA A O 1
ATOM 1558 N N . ALA A 1 192 ? -27.281 -8.234 20.359 1.00 87.75 192 ALA A N 1
ATOM 1559 C CA . ALA A 1 192 ? -28.318 -7.229 20.578 1.00 87.75 192 ALA A CA 1
ATOM 1560 C C . ALA A 1 192 ? -28.629 -6.360 19.343 1.00 87.75 192 ALA A C 1
ATOM 1562 O O . ALA A 1 192 ? -29.486 -5.479 19.418 1.00 87.75 192 ALA A O 1
ATOM 1563 N N . GLY A 1 193 ? -27.939 -6.557 18.212 1.00 87.25 193 GLY A N 1
ATOM 1564 C CA . GLY A 1 193 ? -28.190 -5.781 16.992 1.00 87.25 193 GLY A CA 1
ATOM 1565 C C . GLY A 1 193 ? -27.758 -4.311 17.073 1.00 87.25 193 GLY A C 1
ATOM 1566 O O . GLY A 1 193 ? -28.341 -3.452 16.407 1.00 87.25 193 GLY A O 1
ATOM 1567 N N . TRP A 1 194 ? -26.781 -3.976 17.919 1.00 90.44 194 TRP A N 1
ATOM 1568 C CA . TRP A 1 194 ? -26.421 -2.584 18.193 1.00 90.44 194 TRP A CA 1
ATOM 1569 C C . TRP A 1 194 ? -25.716 -1.898 17.017 1.00 90.44 194 TRP A C 1
ATOM 1571 O O . TRP A 1 194 ? -25.019 -2.505 16.204 1.00 90.44 194 TRP A O 1
ATOM 1581 N N . ALA A 1 195 ? -25.867 -0.573 16.941 1.00 86.69 195 ALA A N 1
ATOM 1582 C CA . ALA A 1 195 ? -25.196 0.243 15.929 1.00 86.69 195 ALA A CA 1
ATOM 1583 C C . ALA A 1 195 ? -23.715 0.524 16.230 1.00 86.69 195 ALA A C 1
ATOM 1585 O O . ALA A 1 195 ? -22.993 0.981 15.342 1.00 86.69 195 ALA A O 1
ATOM 1586 N N . GLY A 1 196 ? -23.269 0.242 17.453 1.00 89.19 196 GLY A N 1
ATOM 1587 C CA . GLY A 1 196 ? -21.903 0.449 17.914 1.00 89.19 196 GLY A CA 1
ATOM 1588 C C . GLY A 1 196 ? -21.619 -0.308 19.208 1.00 89.19 196 GLY A C 1
ATOM 1589 O O . GLY A 1 196 ? -22.422 -1.129 19.648 1.00 89.19 196 GLY A O 1
ATOM 1590 N N . PHE A 1 197 ? -20.462 -0.025 19.804 1.00 91.44 197 PHE A N 1
ATOM 1591 C CA . PHE A 1 197 ? -19.962 -0.730 20.982 1.00 91.44 197 PHE A CA 1
ATOM 1592 C C . PHE A 1 197 ? -20.217 0.075 22.257 1.00 91.44 197 PHE A C 1
ATOM 1594 O O . PHE A 1 197 ? -19.653 1.156 22.469 1.00 91.44 197 PHE A O 1
ATOM 1601 N N . TYR A 1 198 ? -21.080 -0.474 23.106 1.00 86.00 198 TYR A N 1
ATOM 1602 C CA . TYR A 1 198 ? -21.510 0.134 24.358 1.00 86.00 198 TYR A CA 1
ATOM 1603 C C . TYR A 1 198 ? -21.242 -0.822 25.511 1.00 86.00 198 TYR A C 1
ATOM 1605 O O . TYR A 1 198 ? -21.293 -2.038 25.357 1.00 86.00 198 TYR A O 1
ATOM 1613 N N . VAL A 1 199 ? -20.970 -0.258 26.679 1.00 80.25 199 VAL A N 1
ATOM 1614 C CA . VAL A 1 199 ? -20.885 -1.022 27.918 1.00 80.25 199 VAL A CA 1
ATOM 1615 C C . VAL A 1 199 ? -22.154 -0.726 28.682 1.00 80.25 199 VAL A C 1
ATOM 1617 O O . VAL A 1 199 ? -22.538 0.434 28.818 1.00 80.25 199 VAL A O 1
ATOM 1620 N N . SER A 1 200 ? -22.824 -1.770 29.151 1.00 66.38 200 SER A N 1
ATOM 1621 C CA . SER A 1 200 ? -23.867 -1.598 30.147 1.00 66.38 200 SER A CA 1
ATOM 1622 C C . SER A 1 200 ? -23.177 -1.114 31.416 1.00 66.38 200 SER A C 1
ATOM 1624 O O . SER A 1 200 ? -22.523 -1.905 32.092 1.00 66.38 200 SER A O 1
ATOM 1626 N N . GLU A 1 201 ? -23.290 0.175 31.726 1.00 52.53 201 GLU A N 1
ATOM 1627 C CA . GLU A 1 201 ? -22.966 0.716 33.045 1.00 52.53 201 GLU A CA 1
ATOM 1628 C C . GLU A 1 201 ? -23.976 0.150 34.054 1.00 52.53 201 GLU A C 1
ATOM 1630 O O . GLU A 1 201 ? -24.888 0.817 34.520 1.00 52.53 201 GLU A O 1
ATOM 1635 N N . ARG A 1 202 ? -23.865 -1.146 34.347 1.00 43.56 202 ARG A N 1
ATOM 1636 C CA . ARG A 1 202 ? -24.352 -1.717 35.595 1.00 43.56 202 ARG A CA 1
ATOM 1637 C C . ARG A 1 202 ? -23.141 -1.905 36.496 1.00 43.56 202 ARG A C 1
ATOM 1639 O O . ARG A 1 202 ? -22.795 -3.014 36.872 1.00 43.56 202 ARG A O 1
ATOM 1646 N N . ASN A 1 203 ? -22.525 -0.787 36.860 1.00 38.62 203 ASN A N 1
ATOM 1647 C CA . ASN A 1 203 ? -22.475 -0.545 38.288 1.00 38.62 203 ASN A CA 1
ATOM 1648 C C . ASN A 1 203 ? -23.904 -0.084 38.596 1.00 38.62 203 ASN A C 1
ATOM 1650 O O . ASN A 1 203 ? -24.308 0.934 38.026 1.00 38.62 203 ASN A O 1
ATOM 1654 N N . PRO A 1 204 ? -24.736 -0.829 39.347 1.00 38.06 204 PRO A N 1
ATOM 1655 C CA . PRO A 1 204 ? -25.940 -0.203 39.865 1.00 38.06 204 PRO A CA 1
ATOM 1656 C C . PRO A 1 204 ? -25.441 1.074 40.557 1.00 38.06 204 PRO A C 1
ATOM 1658 O O . PRO A 1 204 ? -24.499 0.959 41.350 1.00 38.06 204 PRO A O 1
ATOM 1661 N N . PRO A 1 205 ? -25.975 2.282 40.282 1.00 38.41 205 PRO A N 1
ATOM 1662 C CA . PRO A 1 205 ? -25.858 3.312 41.302 1.00 38.41 205 PRO A CA 1
ATOM 1663 C C . PRO A 1 205 ? -26.308 2.616 42.581 1.00 38.41 205 PRO A C 1
ATOM 1665 O O . PRO A 1 205 ? -27.341 1.934 42.540 1.00 38.41 205 PRO A O 1
ATOM 1668 N N . ALA A 1 206 ? -25.464 2.645 43.623 1.00 41.44 206 ALA A N 1
ATOM 1669 C CA . ALA A 1 206 ? -25.804 2.093 44.927 1.00 41.44 206 ALA A CA 1
ATOM 1670 C C . ALA A 1 206 ? -27.276 2.410 45.134 1.00 41.44 206 ALA A C 1
ATOM 1672 O O . ALA A 1 206 ? -27.636 3.586 45.019 1.00 41.44 206 ALA A O 1
ATOM 1673 N N . GLN A 1 207 ? -28.113 1.365 45.215 1.00 42.16 207 GLN A N 1
ATOM 1674 C CA . GLN A 1 207 ? -29.552 1.541 45.329 1.00 42.16 207 GLN A CA 1
ATOM 1675 C C . GLN A 1 207 ? -29.725 2.623 46.380 1.00 42.16 207 GLN A C 1
ATOM 1677 O O . GLN A 1 207 ? -29.289 2.430 47.517 1.00 42.16 207 GLN A O 1
ATOM 1682 N N . ALA A 1 208 ? -30.258 3.784 45.980 1.00 46.75 208 ALA A N 1
ATOM 1683 C CA . ALA A 1 208 ? -30.742 4.730 46.964 1.00 46.75 208 ALA A CA 1
ATOM 1684 C C . ALA A 1 208 ? -31.602 3.871 47.893 1.00 46.75 208 ALA A C 1
ATOM 1686 O O . ALA A 1 208 ? -32.417 3.103 47.355 1.00 46.75 208 ALA A O 1
ATOM 1687 N N . PRO A 1 209 ? -31.324 3.855 49.213 1.00 46.84 209 PRO A N 1
ATOM 1688 C CA . PRO A 1 209 ? -31.998 2.941 50.118 1.00 46.84 209 PRO A CA 1
ATOM 1689 C C . PRO A 1 209 ? -33.473 3.079 49.810 1.00 46.84 209 PRO A C 1
ATOM 1691 O O . PRO A 1 209 ? -33.958 4.208 49.725 1.00 46.84 209 PRO A O 1
ATOM 1694 N N . ALA A 1 210 ? -34.120 1.959 49.481 1.00 50.88 210 ALA A N 1
ATOM 1695 C CA . ALA A 1 210 ? -35.523 1.957 49.130 1.00 50.88 210 ALA A CA 1
ATOM 1696 C C . ALA A 1 210 ? -36.242 2.641 50.289 1.00 50.88 210 ALA A C 1
ATOM 1698 O O . ALA A 1 210 ? -36.406 2.036 51.348 1.00 50.88 210 ALA A O 1
ATOM 1699 N N . ALA A 1 211 ? -36.574 3.925 50.118 1.00 54.00 211 ALA A N 1
ATOM 1700 C CA . ALA A 1 211 ? -37.399 4.642 51.061 1.00 54.00 211 ALA A CA 1
ATOM 1701 C C . ALA A 1 211 ? -38.642 3.778 51.152 1.00 54.00 211 ALA A C 1
ATOM 1703 O O . ALA A 1 211 ? -39.258 3.461 50.125 1.00 54.00 211 ALA A O 1
ATOM 1704 N N . SER A 1 212 ? -38.889 3.252 52.349 1.00 60.09 212 SER A N 1
ATOM 1705 C CA . SER A 1 212 ? -39.918 2.248 52.525 1.00 60.09 212 SER A CA 1
ATOM 1706 C C . SER A 1 212 ? -41.219 2.842 51.990 1.00 60.09 212 SER A C 1
ATOM 1708 O O . SER A 1 212 ? -41.451 4.046 52.108 1.00 60.09 212 SER A O 1
ATOM 1710 N N . ALA A 1 213 ? -42.091 2.033 51.391 1.00 58.25 213 ALA A N 1
ATOM 1711 C CA . ALA A 1 213 ? -43.374 2.530 50.888 1.00 58.25 213 ALA A CA 1
ATOM 1712 C C . ALA A 1 213 ? -44.193 3.281 51.971 1.00 58.25 213 ALA A C 1
ATOM 1714 O O . ALA A 1 213 ? -45.112 4.031 51.647 1.00 58.25 213 ALA A O 1
ATOM 1715 N N . ALA A 1 214 ? -43.848 3.101 53.253 1.00 61.91 214 ALA A N 1
ATOM 1716 C CA . ALA A 1 214 ? -44.368 3.859 54.384 1.00 61.91 214 ALA A CA 1
ATOM 1717 C C . ALA A 1 214 ? -43.825 5.301 54.466 1.00 61.91 214 ALA A C 1
ATOM 1719 O O . ALA A 1 214 ? -44.599 6.212 54.754 1.00 61.91 214 ALA A O 1
ATOM 1720 N N . ASP A 1 215 ? -42.544 5.534 54.171 1.00 66.25 215 ASP A N 1
ATOM 1721 C CA . ASP A 1 215 ? -41.936 6.872 54.178 1.00 66.25 215 ASP A CA 1
ATOM 1722 C C . ASP A 1 215 ? -42.465 7.720 53.019 1.00 66.25 215 ASP A C 1
ATOM 1724 O O . ASP A 1 215 ? -42.846 8.873 53.207 1.00 66.25 215 ASP A O 1
ATOM 1728 N N . THR A 1 216 ? -42.609 7.117 51.834 1.00 66.19 216 THR A N 1
ATOM 1729 C CA . THR A 1 216 ? -43.187 7.802 50.666 1.00 66.19 216 THR A CA 1
ATOM 1730 C C . THR A 1 216 ? -44.660 8.162 50.885 1.00 66.19 216 THR A C 1
ATOM 1732 O O . THR A 1 216 ? -45.106 9.222 50.450 1.00 66.19 216 THR A O 1
ATOM 1735 N N . ARG A 1 217 ? -45.421 7.307 51.588 1.00 72.31 217 ARG A N 1
ATOM 1736 C CA . ARG A 1 217 ? -46.819 7.588 51.962 1.00 72.31 217 ARG A CA 1
ATOM 1737 C C . ARG A 1 217 ? -46.932 8.728 52.971 1.00 72.31 217 ARG A C 1
ATOM 1739 O O . ARG A 1 217 ? -47.762 9.607 52.770 1.00 72.31 217 ARG A O 1
ATOM 1746 N N . ARG A 1 218 ? -46.080 8.756 54.001 1.00 76.75 218 ARG A N 1
ATOM 1747 C CA . ARG A 1 218 ? -46.066 9.838 55.003 1.00 76.75 218 ARG A CA 1
ATOM 1748 C C . ARG A 1 218 ? -45.717 11.194 54.393 1.00 76.75 218 ARG A C 1
ATOM 1750 O O . ARG A 1 218 ? -46.320 12.198 54.764 1.00 76.75 218 ARG A O 1
ATOM 1757 N N . GLU A 1 219 ? -44.778 11.223 53.449 1.00 77.31 219 GLU A N 1
ATOM 1758 C CA . GLU A 1 219 ? -44.392 12.454 52.749 1.00 77.31 219 GLU A CA 1
ATOM 1759 C C . GLU A 1 219 ? -45.540 12.984 51.871 1.00 77.31 219 GLU A C 1
ATOM 1761 O O . GLU A 1 219 ? -45.852 14.175 51.886 1.00 77.31 219 GLU A O 1
ATOM 1766 N N . LEU A 1 220 ? -46.232 12.082 51.163 1.00 77.44 220 LEU A N 1
ATOM 1767 C CA . LEU A 1 220 ? -47.415 12.411 50.362 1.00 77.44 220 LEU A CA 1
ATOM 1768 C C . LEU A 1 220 ? -48.590 12.900 51.220 1.00 77.44 220 LEU A C 1
ATOM 1770 O O . LEU A 1 220 ? -49.268 13.852 50.837 1.00 77.44 220 LEU A O 1
ATOM 1774 N N . GLU A 1 221 ? -48.826 12.286 52.381 1.00 80.69 221 GLU A N 1
ATOM 1775 C CA . GLU A 1 221 ? -49.864 12.719 53.326 1.00 80.69 221 GLU A CA 1
ATOM 1776 C C . GLU A 1 221 ? -49.572 14.108 53.903 1.00 80.69 221 GLU A C 1
ATOM 1778 O O . GLU A 1 221 ? -50.481 14.936 53.971 1.00 80.69 221 GLU A O 1
ATOM 1783 N N . LYS A 1 222 ? -48.309 14.411 54.239 1.00 81.38 222 LYS A N 1
ATOM 1784 C CA . LYS A 1 222 ? -47.904 15.760 54.668 1.00 81.38 222 LYS A CA 1
ATOM 1785 C C . LYS A 1 222 ? -48.133 16.806 53.581 1.00 81.38 222 LYS A C 1
ATOM 1787 O O . LYS A 1 222 ? -48.731 17.839 53.865 1.00 81.38 222 LYS A O 1
ATOM 1792 N N . GLN A 1 223 ? -47.737 16.523 52.339 1.00 75.81 223 GLN A N 1
ATOM 1793 C CA . GLN A 1 223 ? -47.951 17.455 51.225 1.00 75.81 223 GLN A CA 1
ATOM 1794 C C . GLN A 1 223 ? -49.438 17.670 50.920 1.00 75.81 223 GLN A C 1
ATOM 1796 O O . GLN A 1 223 ? -49.858 18.784 50.608 1.00 75.81 223 GLN A O 1
ATOM 1801 N N . MET A 1 224 ? -50.263 16.624 51.031 1.00 74.69 224 MET A N 1
ATOM 1802 C CA . MET A 1 224 ? -51.715 16.756 50.880 1.00 74.69 224 MET A CA 1
ATOM 1803 C C . MET A 1 224 ? -52.347 17.556 52.027 1.00 74.69 224 MET A C 1
ATOM 1805 O O . MET A 1 224 ? -53.262 18.341 51.778 1.00 74.69 224 MET A O 1
ATOM 1809 N N . ALA A 1 225 ? -51.846 17.408 53.257 1.00 76.62 225 ALA A N 1
ATOM 1810 C CA . ALA A 1 225 ? -52.297 18.189 54.405 1.00 76.62 225 ALA A CA 1
ATOM 1811 C C . ALA A 1 225 ? -51.917 19.674 54.281 1.00 76.62 225 ALA A C 1
ATOM 1813 O O . ALA A 1 225 ? -52.758 20.530 54.545 1.00 76.62 225 ALA A O 1
ATOM 1814 N N . GLU A 1 226 ? -50.704 19.988 53.818 1.00 71.25 226 GLU A N 1
ATOM 1815 C CA . GLU A 1 226 ? -50.275 21.369 53.548 1.00 71.25 226 GLU A CA 1
ATOM 1816 C C . GLU A 1 226 ? -51.091 22.012 52.424 1.00 71.25 226 GLU A C 1
ATOM 1818 O O . GLU A 1 226 ? -51.504 23.165 52.539 1.00 71.25 226 GLU A O 1
ATOM 1823 N N . ARG A 1 227 ? -51.406 21.258 51.363 1.00 63.84 227 ARG A N 1
ATOM 1824 C CA . ARG A 1 227 ? -52.221 21.769 50.249 1.00 63.84 227 ARG A CA 1
ATOM 1825 C C . ARG A 1 227 ? -53.677 22.041 50.638 1.00 63.84 227 ARG A C 1
ATOM 1827 O O . ARG A 1 227 ? -54.330 22.857 49.993 1.00 63.84 227 ARG A O 1
ATOM 1834 N N . ASN A 1 228 ? -54.180 21.357 51.663 1.00 67.19 228 ASN A N 1
ATOM 1835 C CA . ASN A 1 228 ? -55.542 21.526 52.167 1.00 67.19 228 ASN A CA 1
ATOM 1836 C C . ASN A 1 228 ? -55.649 22.555 53.305 1.00 67.19 228 ASN A C 1
ATOM 1838 O O . ASN A 1 228 ? -56.756 22.780 53.797 1.00 67.19 228 ASN A O 1
ATOM 1842 N N . GLN A 1 229 ? -54.551 23.199 53.723 1.00 62.59 229 GLN A N 1
ATOM 1843 C CA . GLN A 1 229 ? -54.650 24.317 54.659 1.00 62.59 229 GLN A CA 1
ATOM 1844 C C . GLN A 1 229 ? -55.210 25.554 53.940 1.00 62.59 229 GLN A C 1
ATOM 1846 O O . GLN A 1 229 ? -54.705 25.933 52.879 1.00 62.59 229 GLN A O 1
ATOM 1851 N N . P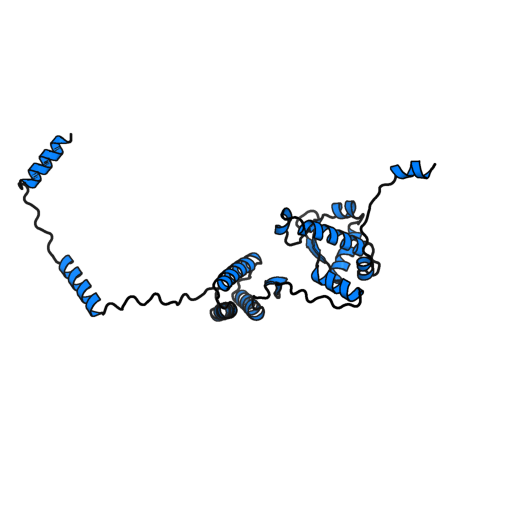RO A 1 230 ? -56.258 26.200 54.485 1.00 63.72 230 PRO A N 1
ATOM 1852 C CA . PRO A 1 230 ? -56.761 27.442 53.922 1.00 63.72 230 PRO A CA 1
ATOM 1853 C C . PRO A 1 230 ? -55.659 28.513 53.970 1.00 63.72 230 PRO A C 1
ATOM 1855 O O . PRO A 1 230 ? -54.892 28.559 54.937 1.00 63.72 230 PRO A O 1
ATOM 1858 N N . PRO A 1 231 ? -55.557 29.370 52.936 1.00 59.53 231 PRO A N 1
ATOM 1859 C CA . PRO A 1 231 ? -54.540 30.408 52.893 1.00 59.53 231 PRO A CA 1
ATOM 1860 C C . PRO A 1 231 ? -54.640 31.299 54.139 1.00 59.53 231 PRO A C 1
ATOM 1862 O O . PRO A 1 231 ? -55.755 31.557 54.610 1.00 59.53 231 PRO A O 1
ATOM 1865 N N . PRO A 1 232 ? -53.500 31.772 54.678 1.00 59.94 232 PRO A N 1
ATOM 1866 C CA . PRO A 1 232 ? -53.498 32.590 55.880 1.00 59.94 232 PRO A CA 1
ATOM 1867 C C . PRO A 1 232 ? -54.398 33.821 55.683 1.00 59.94 232 PRO A C 1
ATOM 1869 O O . PRO A 1 232 ? -54.444 34.375 54.575 1.00 59.94 232 PRO A O 1
ATOM 1872 N N . PRO A 1 233 ? -55.139 34.243 56.726 1.00 63.78 233 PRO A N 1
ATOM 1873 C CA . PRO A 1 233 ? -56.051 35.373 56.627 1.00 63.78 233 PRO A CA 1
ATOM 1874 C C . PRO A 1 233 ? -55.293 36.612 56.144 1.00 63.78 233 PRO A C 1
ATOM 1876 O O . PRO A 1 233 ? -54.170 36.878 56.578 1.00 63.78 233 PRO A O 1
ATOM 1879 N N . LYS A 1 234 ? -55.898 37.355 55.207 1.00 58.81 234 LYS A N 1
ATOM 1880 C CA . LYS A 1 234 ? -55.332 38.612 54.703 1.00 58.81 234 LYS A CA 1
ATOM 1881 C C . LYS A 1 234 ? -55.063 39.529 55.895 1.00 58.81 234 LYS A C 1
ATOM 1883 O O . LYS A 1 234 ? -55.968 39.789 56.679 1.00 58.81 234 LYS A O 1
ATOM 1888 N N . SER A 1 235 ? -53.824 39.991 56.017 1.00 58.41 235 SER A N 1
ATOM 1889 C CA . SER A 1 235 ? -53.400 40.920 57.059 1.00 58.41 235 SER A CA 1
ATOM 1890 C C . SER A 1 235 ? -54.211 42.216 56.998 1.00 58.41 235 SER A C 1
ATOM 1892 O O . SER A 1 235 ? -54.447 42.749 55.909 1.00 58.41 235 SER A O 1
ATOM 1894 N N . ASP A 1 236 ? -54.630 42.698 58.173 1.00 60.72 236 ASP A N 1
ATOM 1895 C CA . ASP A 1 236 ? -55.475 43.883 58.323 1.00 60.72 236 ASP A CA 1
ATOM 1896 C C . ASP A 1 236 ? -54.859 45.103 57.611 1.00 60.72 236 ASP A C 1
ATOM 1898 O O . ASP A 1 236 ? -53.647 45.353 57.747 1.00 60.72 236 ASP A O 1
ATOM 1902 N N . PRO A 1 237 ? -55.661 45.874 56.848 1.00 60.03 237 PRO A N 1
ATOM 1903 C CA . PRO A 1 237 ? -55.165 46.998 56.061 1.00 60.03 237 PRO A CA 1
ATOM 1904 C C . PRO A 1 237 ? -54.500 48.100 56.901 1.00 60.03 237 PRO A C 1
ATOM 1906 O O . PRO A 1 237 ? -53.659 48.813 56.357 1.00 60.03 237 PRO A O 1
ATOM 1909 N N . ASP A 1 238 ? -54.792 48.168 58.205 1.00 58.25 238 ASP A N 1
ATOM 1910 C CA . ASP A 1 238 ? -54.273 49.171 59.149 1.00 58.25 238 ASP A CA 1
ATOM 1911 C C . ASP A 1 238 ? -53.214 48.645 60.132 1.00 58.25 238 ASP A C 1
ATOM 1913 O O . ASP A 1 238 ? -52.910 49.282 61.137 1.00 58.25 238 ASP A O 1
ATOM 1917 N N . SER A 1 239 ? -52.597 47.493 59.852 1.00 64.12 239 SER A N 1
ATOM 1918 C CA . SER A 1 239 ? -51.454 47.036 60.655 1.00 64.12 239 SER A CA 1
ATOM 1919 C C . SER A 1 239 ? -50.289 48.044 60.616 1.00 64.12 239 SER A C 1
ATOM 1921 O O . SER A 1 239 ? -49.825 48.436 59.540 1.00 64.12 239 SER A O 1
ATOM 1923 N N . GLU A 1 240 ? -49.767 48.421 61.792 1.00 63.09 240 GLU A N 1
ATOM 1924 C CA . GLU A 1 240 ? -48.660 49.387 61.953 1.00 63.09 240 GLU A CA 1
ATOM 1925 C C . GLU A 1 240 ? -47.444 49.037 61.078 1.00 63.09 240 GLU A C 1
ATOM 1927 O O . GLU A 1 240 ? -46.799 49.910 60.493 1.00 63.09 240 GLU A O 1
ATOM 1932 N N . GLY A 1 241 ? -47.173 47.739 60.900 1.00 64.44 241 GLY A N 1
ATOM 1933 C CA . GLY A 1 241 ? -46.099 47.249 60.036 1.00 64.44 241 GLY A CA 1
ATOM 1934 C C . GLY A 1 241 ? -46.276 47.606 58.556 1.00 64.44 241 GLY A C 1
ATOM 1935 O O . GLY A 1 241 ? -45.288 47.838 57.860 1.00 64.44 241 GLY A O 1
ATOM 1936 N N . ARG A 1 242 ? -47.515 47.706 58.057 1.00 63.19 242 ARG A N 1
ATOM 1937 C CA . ARG A 1 242 ? -47.803 48.088 56.666 1.00 63.19 242 ARG A CA 1
ATOM 1938 C C . ARG A 1 242 ? -47.705 49.600 56.465 1.00 63.19 242 ARG A C 1
ATOM 1940 O O . ARG A 1 242 ? -47.205 50.034 55.428 1.00 63.19 242 ARG A O 1
ATOM 1947 N N . GLN A 1 243 ? -48.117 50.390 57.457 1.00 67.94 243 GLN A N 1
ATOM 1948 C CA . GLN A 1 243 ? -47.962 51.849 57.438 1.00 67.94 243 GLN A CA 1
ATOM 1949 C C . GLN A 1 243 ? -46.477 52.245 57.478 1.00 67.94 243 GLN A C 1
ATOM 1951 O O . GLN A 1 243 ? -46.035 53.032 56.642 1.00 67.94 243 GLN A O 1
ATOM 1956 N N . ALA A 1 244 ? -45.671 51.588 58.321 1.00 69.88 244 ALA A N 1
ATOM 1957 C CA . ALA A 1 244 ? -44.218 51.776 58.355 1.00 69.88 244 ALA A CA 1
ATOM 1958 C C . ALA A 1 244 ? -43.532 51.417 57.021 1.00 69.88 244 ALA A C 1
ATOM 1960 O O . ALA A 1 244 ? -42.550 52.045 56.618 1.00 69.88 244 ALA A O 1
ATOM 1961 N N . LEU A 1 245 ? -44.051 50.418 56.302 1.00 68.56 245 LEU A N 1
ATOM 1962 C CA . LEU A 1 245 ? -43.525 49.999 55.001 1.00 68.56 245 LEU A CA 1
ATOM 1963 C C . LEU A 1 245 ? -43.895 50.995 53.884 1.00 68.56 245 LEU A C 1
ATOM 1965 O O . LEU A 1 245 ? -43.066 51.285 53.021 1.00 68.56 245 LEU A O 1
ATOM 1969 N N . LEU A 1 246 ? -45.098 51.578 53.936 1.00 71.75 246 LEU A N 1
ATOM 1970 C CA . LEU A 1 246 ? -45.531 52.648 53.028 1.00 71.75 246 LEU A CA 1
ATOM 1971 C C . LEU A 1 246 ? -44.773 53.962 53.263 1.00 71.75 246 LEU A C 1
ATOM 1973 O O . LEU A 1 246 ? -44.412 54.634 52.294 1.00 71.75 246 LEU A O 1
ATOM 1977 N N . ASP A 1 247 ? -44.483 54.308 54.516 1.00 74.25 247 ASP A N 1
ATOM 1978 C CA . ASP A 1 247 ? -43.697 55.501 54.848 1.00 74.25 247 ASP A CA 1
ATOM 1979 C C . ASP A 1 247 ? -42.232 55.364 54.425 1.00 74.25 247 ASP A C 1
ATOM 1981 O O . ASP A 1 247 ? -41.645 56.314 53.904 1.00 74.25 247 ASP A O 1
ATOM 1985 N N . ASN A 1 248 ? -41.649 54.169 54.556 1.00 74.44 248 ASN A N 1
ATOM 1986 C CA . ASN A 1 248 ? -40.313 53.900 54.024 1.00 74.44 248 ASN A CA 1
ATOM 1987 C C . ASN A 1 248 ? -40.274 53.960 52.489 1.00 74.44 248 ASN A C 1
ATOM 1989 O O . ASN A 1 248 ? -39.325 54.501 51.926 1.00 74.44 248 ASN A O 1
ATOM 1993 N N . LEU A 1 249 ? -41.320 53.489 51.802 1.00 70.81 249 LEU A N 1
ATOM 1994 C CA . LEU A 1 249 ? -41.428 53.590 50.341 1.00 70.81 249 LEU A CA 1
ATOM 1995 C C . LEU A 1 249 ? -41.606 55.033 49.845 1.00 70.81 249 LEU A C 1
ATOM 1997 O O . LEU A 1 249 ? -41.124 55.365 48.764 1.00 70.81 249 LEU A O 1
ATOM 2001 N N . LYS A 1 250 ? -42.261 55.906 50.623 1.00 70.00 250 LYS A N 1
ATOM 2002 C CA . LYS A 1 250 ? -42.383 57.338 50.297 1.00 70.00 250 LYS A CA 1
ATOM 2003 C C . LYS A 1 250 ? -41.072 58.108 50.462 1.00 70.00 250 LYS A C 1
ATOM 2005 O O . LYS A 1 250 ? -40.870 59.073 49.740 1.00 70.00 250 LYS A O 1
ATOM 2010 N N . LYS A 1 251 ? -40.182 57.680 51.365 1.00 68.12 251 LYS A N 1
ATOM 2011 C CA . LYS A 1 251 ? -38.850 58.288 51.568 1.00 68.12 251 LYS A CA 1
ATOM 2012 C C . LYS A 1 251 ? -37.828 57.947 50.473 1.00 68.12 251 LYS A C 1
ATOM 2014 O O . LYS A 1 251 ? -36.736 58.500 50.479 1.00 68.12 251 LYS A O 1
ATOM 2019 N N . LEU A 1 252 ? -38.161 57.025 49.567 1.00 60.47 252 LEU A N 1
ATOM 2020 C CA . LEU A 1 252 ? -37.293 56.541 48.484 1.00 60.47 252 LEU A CA 1
ATOM 2021 C C . LEU A 1 252 ? -37.580 57.198 47.115 1.00 60.47 252 LEU A C 1
ATOM 2023 O O . LEU A 1 252 ? -37.037 56.749 46.106 1.00 60.47 252 LEU A O 1
ATOM 2027 N N . LYS A 1 253 ? -38.417 58.242 47.065 1.00 50.94 253 LYS A N 1
ATOM 2028 C CA . LYS A 1 253 ? -38.642 59.104 45.891 1.00 50.94 253 LYS A CA 1
ATOM 2029 C C . LYS A 1 253 ? -38.210 60.529 46.193 1.00 50.94 253 LYS A C 1
ATOM 2031 O O . LYS A 1 253 ? -37.780 61.192 45.227 1.00 50.94 253 LYS A O 1
#

Sequence (253 aa):
MLITEIRPLLSQTFDIVYHEFDALCRGNLPASRLLAYLFGLTEVLENNPKYAVREGWIYKSGRNLWEDLGLTRRGYEKARDYLVDLGLVAYKRAGVHGIMNWRLMKQTLLAKVYALKGKDAPDFESGLQQDAQGFHLPKWVPLKEWTAFVAMRLKMGKRLPPQSKKKLLERLETLRNRGIDVRQVMEKAVAAGWAGFYVSERNPPAQAPAASAADTRRELEKQMAERNQPPPPKSDPDSEGRQALLDNLKKLK

Organism: Neisseria mucosa (strain ATCC 25996 / DSM 4631 / NCTC 10774 / M26) (NCBI:txid546266)

Foldseek 3Di:
DVCVVCVVVDDDADQDADPLLCVLLVNLVLLSSVLSVLVVVQVVLVVDPVNVVVVQKDKDAQVRCCVNPVAHPVSNVVSVVSCVVLVQKDWDADDPRRIIIIGGPVVSSQQSSCVVVVHGRPPPPPLWDAAPVRQTDGPLQDRVLVNLLQVLCVVVVHHQDNVNVVVQRVVLVVCVVVVHDSSVQSVVCSVVSHPHGDDPPPPPPPPPPPCPPVNVVVVVVVVVVVVPDDPDPDPDPPPPVVVVVVVVVVVVD

Secondary structure (DSSP, 8-state):
-HHHHHGGGSPP------HHHHHHTTT-HHHHHHHHHHHHHHHHHHT-GGGGGGTT-EEEEHHHHHHHH---HHHHHHHHHHHHHTTSEEEEEETTTTEEEEEE-HHHHHHHHHHHTT-PPP----SEEE-TTS-EEETTS-HHHHHHHHHHHHHTT----HHHHHHHHHHHHHHHHTT--HHHHHHHHHHTT-SS------S---------HHHHHHHHHHHHHHHTSPPPPPPPTT-HHHHHHHHHHHTT-

Radius of gyration: 36.96 Å; chains: 1; bounding box: 96×77×89 Å

pLDDT: mean 80.85, std 13.66, range [38.06, 97.12]